Protein AF-A0AAN6JHT2-F1 (afdb_monomer_lite)

Radius of gyration: 36.33 Å; chains: 1; bounding box: 103×77×124 Å

pLDDT: mean 72.56, std 22.91, range [29.17, 98.62]

Secondary structure (DSSP, 8-state):
--------SSSSSHHHHHHHHHHHHHHHHHHHHHHHHHTTTHHHHHHHHHHHHHHHHHHHHHHHHHHHHHHHHHHHHHHHHHHHHHHHHHHHHHHT------------------------------TTTTSS-------THHHHHTT--------EEEEEEEEE-----EEEEEESS--TT-EEES-SS--EEEEEEEEETT--PPPHHHHHHHHHHHHH--SS---TT-S-TTEEEEEEESSS---HHHHHHHHHHHHHHSTTTSSSTTEEEEE---SSEE----S-HHHHGGGTS--HHHHHHHHHHHHHHHHHHHHHHHHHH-

Foldseek 3Di:
DDDDDDDDDDPPPVVVVVVVVVVVVVVVVVVVVVVVVVVVPVPVVVVVVVVVVVVVVVVVVVVVVVVVVVVVVVVVVVVCVVPVVVVVVVVVCVVDPDDDDDDDDDDDDDDDDDDDPDDDDDDPDDPCVVPDPDPDDDDPPVVVVVVPPPPPVQPKFKFKFKFFLAFDQFDWAFFDPLALVHTRDGDDDTKMKIKMKIFGLPQDADDPVVLVVQVVVVVPCPDPCFPLQAADPGMAMAIEIQGQFDAPVLQVLLQVVVCVVGPRHGHNNHYHYTYPRDRGGGDQQHPDPVRQVSRVHHDVRSNCSNNVRNNNRVVNRVVRRVVRSD

InterPro domains:
  IPR006823 Neutral/alkaline nonlysosomal ceramidase [PTHR12670] (143-321)
  IPR031329 Neutral/alkaline non-lysosomal ceramidase, N-terminal [PF04734] (158-201)
  IPR031329 Neutral/alkaline non-lysosomal ceramidase, N-terminal [PF04734] (232-322)

Sequence (326 aa):
MPAHDSHSAAHAHDAQLDLDAGEEERLLQLSAAEKDGAACIDEEDEEDKARSSRLLPRQRQRQRQQWRRLSAALRALLLISLLVPTALFTWLAVQHGCSGSASTSAASTSSLQQHSPYTFSGAVASFWDWFGPNEHGHDATLLAAASTGHSNNQSVVFGLGIGDVTGPITGVGMMGYASLPQVNTGLHLRERSRAYIVGSISSTAPAPEEASALLRQAQDDEGNDIDPVDGDAARWIFVISDICMGDTAIRRAVVDQIRESYPGLYGERNFAFVGTHSHSGVGGYVNALAPSVTIGGIVTQAFDAIVNGTVRAIVNAHNDYEARRT

Organism: NCBI:txid155126

Structure (mmCIF, N/CA/C/O backbone):
data_AF-A0AAN6JHT2-F1
#
_entry.id   AF-A0AAN6JHT2-F1
#
loop_
_atom_site.group_PDB
_atom_site.id
_atom_site.type_symbol
_atom_site.label_atom_id
_atom_site.label_alt_id
_atom_site.label_comp_id
_atom_site.label_asym_id
_atom_site.label_entity_id
_atom_site.label_seq_id
_atom_site.pdbx_PDB_ins_code
_atom_site.Cartn_x
_atom_site.Cartn_y
_atom_site.Cartn_z
_atom_site.occupancy
_atom_site.B_iso_or_equiv
_atom_site.auth_seq_id
_atom_site.auth_comp_id
_atom_s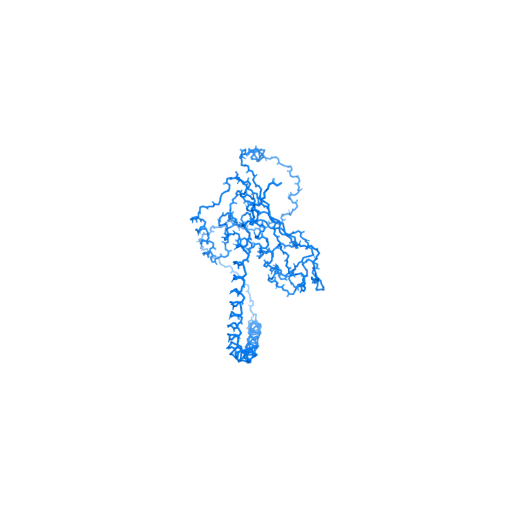ite.auth_asym_id
_atom_site.auth_atom_id
_atom_site.pdbx_PDB_model_num
ATOM 1 N N . MET A 1 1 ? -51.383 -17.173 -64.994 1.00 45.25 1 MET A N 1
ATOM 2 C CA . MET A 1 1 ? -51.206 -18.640 -65.109 1.00 45.25 1 MET A CA 1
ATOM 3 C C . MET A 1 1 ? -49.944 -18.892 -65.914 1.00 45.25 1 MET A C 1
ATOM 5 O O . MET A 1 1 ? -49.799 -18.169 -66.896 1.00 45.25 1 MET A O 1
ATOM 9 N N . PRO A 1 2 ? -49.067 -19.856 -65.567 1.00 53.16 2 PRO A N 1
ATOM 10 C CA . PRO A 1 2 ? -49.086 -20.865 -64.480 1.00 53.16 2 PRO A CA 1
ATOM 11 C C . PRO A 1 2 ? -47.945 -20.590 -63.453 1.00 53.16 2 PRO A C 1
ATOM 13 O O . PRO A 1 2 ? -47.402 -19.493 -63.467 1.00 53.16 2 PRO A O 1
ATOM 16 N N . ALA A 1 3 ? -47.435 -21.528 -62.647 1.00 41.34 3 ALA A N 1
ATOM 17 C CA . ALA A 1 3 ? -47.948 -22.253 -61.472 1.00 41.34 3 ALA A CA 1
ATOM 18 C C . ALA A 1 3 ? -46.748 -23.030 -60.854 1.00 41.34 3 ALA A C 1
ATOM 20 O O . ALA A 1 3 ? -45.994 -23.609 -61.623 1.00 41.34 3 ALA A O 1
ATOM 21 N N . HIS A 1 4 ? -46.630 -23.019 -59.514 1.00 43.06 4 HIS A N 1
ATOM 22 C CA . HIS A 1 4 ? -45.911 -23.929 -58.583 1.00 43.06 4 HIS A CA 1
ATOM 23 C C . HIS A 1 4 ? -44.418 -24.304 -58.762 1.00 43.06 4 HIS A C 1
ATOM 25 O O . HIS A 1 4 ? -44.007 -24.812 -59.793 1.00 43.06 4 HIS A O 1
ATOM 31 N N . ASP A 1 5 ? -43.631 -24.156 -57.680 1.00 36.75 5 ASP A N 1
ATOM 32 C CA . ASP A 1 5 ? -43.243 -25.305 -56.835 1.00 36.75 5 ASP A CA 1
ATOM 33 C C . ASP A 1 5 ? -42.665 -24.865 -55.474 1.00 36.75 5 ASP A C 1
ATOM 35 O O . ASP A 1 5 ? -41.788 -24.008 -55.382 1.00 36.75 5 ASP A O 1
ATOM 39 N N . SER A 1 6 ? -43.189 -25.459 -54.398 1.00 43.78 6 SER A N 1
ATOM 40 C CA . SER A 1 6 ? -42.807 -25.225 -53.001 1.00 43.78 6 SER A CA 1
ATOM 41 C C . SER A 1 6 ? -42.659 -26.567 -52.283 1.00 43.78 6 SER A C 1
ATOM 43 O O . SER A 1 6 ? -43.639 -27.119 -51.790 1.00 43.78 6 SER A O 1
ATOM 45 N N . HIS A 1 7 ? -41.436 -27.091 -52.213 1.00 44.69 7 HIS A N 1
ATOM 46 C CA . HIS A 1 7 ? -41.079 -28.238 -51.374 1.00 44.69 7 HIS A CA 1
ATOM 47 C C . HIS A 1 7 ? -39.603 -28.135 -50.966 1.00 44.69 7 HIS A C 1
ATOM 49 O O . HIS A 1 7 ? -38.742 -28.621 -51.683 1.00 44.69 7 HIS A O 1
ATOM 55 N N . SER A 1 8 ? -39.300 -27.484 -49.833 1.00 46.19 8 SER A N 1
ATOM 56 C CA . SER A 1 8 ? -38.032 -27.674 -49.093 1.00 46.19 8 SER A CA 1
ATOM 57 C C . SER A 1 8 ? -38.042 -26.933 -47.742 1.00 46.19 8 SER A C 1
ATOM 59 O O . SER A 1 8 ? -37.217 -26.054 -47.507 1.00 46.19 8 SER A O 1
ATOM 61 N N . ALA A 1 9 ? -38.995 -27.230 -46.852 1.00 43.91 9 ALA A N 1
ATOM 62 C CA . ALA A 1 9 ? -38.994 -26.642 -45.500 1.00 43.91 9 ALA A CA 1
ATOM 63 C C . ALA A 1 9 ? -39.516 -27.566 -44.382 1.00 43.91 9 ALA A C 1
ATOM 65 O O . ALA A 1 9 ? -39.586 -27.143 -43.235 1.00 43.91 9 ALA A O 1
ATOM 66 N N . ALA A 1 10 ? -39.866 -28.822 -44.679 1.00 45.00 10 ALA A N 1
ATOM 67 C CA . ALA A 1 10 ? -40.494 -29.716 -43.698 1.00 45.00 10 ALA A CA 1
ATOM 68 C C . ALA A 1 10 ? -39.521 -30.670 -42.975 1.00 45.00 10 ALA A C 1
ATOM 70 O O . ALA A 1 10 ? -39.940 -31.354 -42.054 1.00 45.00 10 ALA A O 1
ATOM 71 N N . HIS A 1 11 ? -38.234 -30.718 -43.344 1.00 43.12 11 HIS A N 1
ATOM 72 C CA . HIS A 1 11 ? -37.295 -31.701 -42.775 1.00 43.12 11 HIS A CA 1
ATOM 73 C C . HIS A 1 11 ? -36.392 -31.185 -41.645 1.00 43.12 11 HIS A C 1
ATOM 75 O O . HIS A 1 11 ? -35.673 -31.976 -41.046 1.00 43.12 11 HIS A O 1
ATOM 81 N N . ALA A 1 12 ? -36.427 -29.888 -41.328 1.00 44.59 12 ALA A N 1
ATOM 82 C CA . ALA A 1 12 ? -35.548 -29.299 -40.312 1.00 44.59 12 ALA A CA 1
ATOM 83 C C . ALA A 1 12 ? -36.182 -29.198 -38.912 1.00 44.59 12 ALA A C 1
ATOM 85 O O . ALA A 1 12 ? -35.476 -28.902 -37.957 1.00 44.59 12 ALA A O 1
ATOM 86 N N . HIS A 1 13 ? -37.492 -29.435 -38.775 1.00 44.09 13 HIS A N 1
ATOM 87 C CA . HIS A 1 13 ? -38.200 -29.238 -37.503 1.00 44.09 13 HIS A CA 1
ATOM 88 C C . HIS A 1 13 ? -38.319 -30.507 -36.642 1.00 44.09 13 HIS A C 1
ATOM 90 O O . HIS A 1 13 ? -38.422 -30.385 -35.426 1.00 44.09 13 HIS A O 1
ATOM 96 N N . ASP A 1 14 ? -38.246 -31.700 -37.244 1.00 45.94 14 ASP A N 1
ATOM 97 C CA . ASP A 1 14 ? -38.321 -32.977 -36.509 1.00 45.94 14 ASP A CA 1
ATOM 98 C C . ASP A 1 14 ? -37.000 -33.335 -35.810 1.00 45.94 14 ASP A C 1
ATOM 100 O O . ASP A 1 14 ? -37.006 -33.874 -34.712 1.00 45.94 14 ASP A O 1
ATOM 104 N N . ALA A 1 15 ? -35.851 -32.961 -36.381 1.00 49.00 15 ALA A N 1
ATOM 105 C CA . ALA A 1 15 ? -34.545 -33.288 -35.798 1.00 49.00 15 ALA A CA 1
ATOM 106 C C . ALA A 1 15 ? -34.217 -32.492 -34.517 1.00 49.00 15 ALA A C 1
ATOM 108 O O . ALA A 1 15 ? -33.318 -32.872 -33.771 1.00 49.00 15 ALA A O 1
ATOM 109 N N . GLN A 1 16 ? -34.924 -31.385 -34.265 1.00 48.75 16 GLN A N 1
ATOM 110 C CA . GLN A 1 16 ? -34.706 -30.537 -33.091 1.00 48.75 16 GLN A CA 1
ATOM 111 C C . GLN A 1 16 ? -35.482 -31.043 -31.859 1.00 48.75 16 GLN A C 1
ATOM 113 O O . GLN A 1 16 ? -35.053 -30.804 -30.737 1.00 48.75 16 GLN A O 1
ATOM 118 N N . LEU A 1 17 ? -36.597 -31.759 -32.057 1.00 49.81 17 LEU A N 1
ATOM 119 C CA . LEU A 1 17 ? -37.444 -32.271 -30.969 1.00 49.81 17 LEU A CA 1
ATOM 120 C C . LEU A 1 17 ? -36.879 -33.547 -30.323 1.00 49.81 17 LEU A C 1
ATOM 122 O O . LEU A 1 17 ? -37.067 -33.756 -29.127 1.00 49.81 17 LEU A O 1
ATOM 126 N N . ASP A 1 18 ? -36.131 -34.356 -31.076 1.00 48.00 18 ASP A N 1
ATOM 127 C CA . ASP A 1 18 ? -35.531 -35.597 -30.562 1.00 48.00 18 ASP A CA 1
ATOM 128 C C . ASP A 1 18 ? -34.251 -35.365 -29.734 1.00 48.00 18 ASP A C 1
ATOM 130 O O . ASP A 1 18 ? -33.843 -36.235 -28.963 1.00 48.00 18 ASP A O 1
ATOM 134 N N . LEU A 1 19 ? -33.613 -34.194 -29.860 1.00 54.41 19 LEU A N 1
ATOM 135 C CA . LEU A 1 19 ? -32.416 -33.843 -29.085 1.00 54.41 19 LEU A CA 1
ATOM 136 C C . LEU A 1 19 ? -32.760 -33.340 -27.674 1.00 54.41 19 LEU A C 1
ATOM 138 O O . LEU A 1 19 ? -32.065 -33.705 -26.727 1.00 54.41 19 LEU A O 1
ATOM 142 N N . ASP A 1 20 ? -33.861 -32.598 -27.515 1.00 52.38 20 ASP A N 1
ATOM 143 C CA . ASP A 1 20 ? -34.302 -32.089 -26.206 1.00 52.38 20 ASP A CA 1
ATOM 144 C C . ASP A 1 20 ? -34.850 -33.208 -25.298 1.00 52.38 20 ASP A C 1
ATOM 146 O O . ASP A 1 20 ? -34.636 -33.191 -24.085 1.00 52.38 20 ASP A O 1
ATOM 150 N N . ALA A 1 21 ? -35.484 -34.240 -25.869 1.00 57.22 21 ALA A N 1
ATOM 151 C CA . ALA A 1 21 ? -36.029 -35.362 -25.097 1.00 57.22 21 ALA A CA 1
ATOM 152 C C . ALA A 1 21 ? -34.939 -36.247 -24.454 1.00 57.22 21 ALA A C 1
ATOM 154 O O . ALA A 1 21 ? -35.139 -36.799 -23.371 1.00 57.22 21 ALA A O 1
ATOM 155 N N . GLY A 1 22 ? -33.769 -36.369 -25.093 1.00 56.62 22 GLY A N 1
ATOM 156 C CA . GLY A 1 22 ? -32.649 -37.166 -24.578 1.00 56.62 22 GLY A CA 1
ATOM 157 C C . GLY A 1 22 ? -31.844 -36.480 -23.468 1.00 56.62 22 GLY A C 1
ATOM 158 O O . GLY A 1 22 ? -31.177 -37.155 -22.680 1.00 56.62 22 GLY A O 1
ATOM 159 N N . GLU A 1 23 ? -31.893 -35.150 -23.382 1.00 61.16 23 GLU A N 1
ATOM 160 C CA . GLU A 1 23 ? -31.173 -34.378 -22.362 1.00 61.16 23 GLU A CA 1
ATOM 161 C C . GLU A 1 23 ? -31.952 -34.328 -21.037 1.00 61.16 23 GLU A C 1
ATOM 163 O O . GLU A 1 23 ? -31.360 -34.450 -19.961 1.00 61.16 23 GLU A O 1
ATOM 168 N N . GLU A 1 24 ? -33.286 -34.287 -21.103 1.00 60.16 24 GLU A N 1
ATOM 169 C CA . GLU A 1 24 ? -34.161 -34.289 -19.926 1.00 60.16 24 GLU A CA 1
ATOM 170 C C . GLU A 1 24 ? -34.110 -35.627 -19.160 1.00 60.16 24 GLU A C 1
ATOM 172 O O . GLU A 1 24 ? -34.020 -35.651 -17.928 1.00 60.16 24 GLU A O 1
ATOM 177 N N . GLU A 1 25 ? -34.049 -36.759 -19.872 1.00 63.41 25 GLU A N 1
ATOM 178 C CA . GLU A 1 25 ? -33.925 -38.090 -19.258 1.00 63.41 25 GLU A CA 1
ATOM 179 C C . GLU A 1 25 ? -32.556 -38.283 -18.574 1.00 63.41 25 GLU A C 1
ATOM 181 O O . GLU A 1 25 ? -32.445 -38.928 -17.526 1.00 63.41 25 GLU A O 1
ATOM 186 N N . ARG A 1 26 ? -31.508 -37.641 -19.106 1.00 59.66 26 ARG A N 1
ATOM 187 C CA . ARG A 1 26 ? -30.149 -37.673 -18.545 1.00 59.66 26 ARG A CA 1
ATOM 188 C C . ARG A 1 26 ? -30.023 -36.825 -17.276 1.00 59.66 26 ARG A C 1
ATOM 190 O O . ARG A 1 26 ? -29.322 -37.223 -16.345 1.00 59.66 26 ARG A O 1
ATOM 197 N N . LEU A 1 27 ? -30.733 -35.698 -17.214 1.00 57.28 27 LEU A N 1
ATOM 198 C CA . LEU A 1 27 ? -30.799 -34.836 -16.029 1.00 57.28 27 LEU A CA 1
ATOM 199 C C . LEU A 1 27 ? -31.608 -35.480 -14.893 1.00 57.28 27 LEU A C 1
ATOM 201 O O . LEU A 1 27 ? -31.221 -35.375 -13.727 1.00 57.28 27 LEU A O 1
ATOM 205 N N . LEU A 1 28 ? -32.669 -36.223 -15.220 1.00 62.03 28 LEU A N 1
ATOM 206 C CA . LEU A 1 28 ? -33.439 -36.989 -14.235 1.00 62.03 28 LEU A CA 1
ATOM 207 C C . LEU A 1 28 ? -32.635 -38.162 -13.648 1.00 62.03 28 LEU A C 1
ATOM 209 O O . LEU A 1 28 ? -32.718 -38.417 -12.445 1.00 62.03 28 LEU A O 1
ATOM 213 N N . GLN A 1 29 ? -31.805 -38.833 -14.453 1.00 62.66 29 GLN A N 1
ATOM 214 C CA . GLN A 1 29 ? -30.923 -39.902 -13.968 1.00 62.66 29 GLN A CA 1
ATOM 215 C C . GLN A 1 29 ? -29.767 -39.377 -13.096 1.00 62.66 29 GLN A C 1
ATOM 217 O O . GLN A 1 29 ? -29.433 -40.016 -12.096 1.00 62.66 29 GLN A O 1
ATOM 222 N N . LEU A 1 30 ? -29.196 -38.201 -13.402 1.00 54.47 30 LEU A N 1
ATOM 223 C CA . LEU A 1 30 ? -28.192 -37.561 -12.533 1.00 54.47 30 LEU A CA 1
ATOM 224 C C . LEU A 1 30 ? -28.789 -37.108 -11.192 1.00 54.47 30 LEU A C 1
ATOM 226 O O . LEU A 1 30 ? -28.173 -37.311 -10.148 1.00 54.47 30 LEU A O 1
ATOM 230 N N . SER A 1 31 ? -30.007 -36.559 -11.209 1.00 60.97 31 SER A N 1
ATOM 231 C CA . SER A 1 31 ? -30.718 -36.136 -9.997 1.00 60.97 31 SER A CA 1
ATOM 232 C C . SER A 1 31 ? -31.040 -37.304 -9.056 1.00 60.97 31 SER A C 1
ATOM 234 O O . SER A 1 31 ? -31.012 -37.125 -7.838 1.00 60.97 31 SER A O 1
ATOM 236 N N . ALA A 1 32 ? -31.336 -38.491 -9.595 1.00 57.41 32 ALA A N 1
ATOM 237 C CA . ALA A 1 32 ? -31.578 -39.687 -8.791 1.00 57.41 32 ALA A CA 1
ATOM 238 C C . ALA A 1 32 ? -30.280 -40.232 -8.163 1.00 57.41 32 ALA A C 1
ATOM 240 O O . ALA A 1 32 ? -30.274 -40.576 -6.984 1.00 57.41 32 ALA A O 1
ATOM 241 N N . ALA A 1 33 ? -29.166 -40.224 -8.906 1.00 54.75 33 ALA A N 1
ATOM 242 C CA . ALA A 1 33 ? -27.866 -40.678 -8.406 1.00 5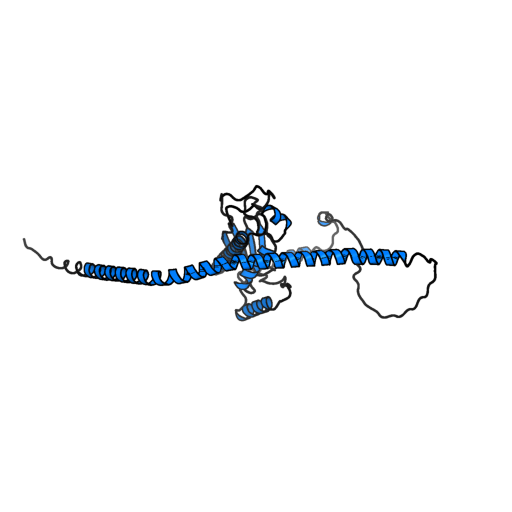4.75 33 ALA A CA 1
ATOM 243 C C . ALA A 1 33 ? -27.268 -39.756 -7.320 1.00 54.75 33 ALA A C 1
ATOM 245 O O . ALA A 1 33 ? -26.606 -40.239 -6.402 1.00 54.75 33 ALA A O 1
ATOM 246 N N . GLU A 1 34 ? -27.529 -38.445 -7.377 1.00 55.31 34 GLU A N 1
ATOM 247 C CA . GLU A 1 34 ? -27.125 -37.491 -6.329 1.00 55.31 34 GLU A CA 1
ATOM 248 C C . GLU A 1 34 ? -27.916 -37.697 -5.024 1.00 55.31 34 GLU A C 1
ATOM 250 O O . GLU A 1 34 ? -27.377 -37.558 -3.925 1.00 55.31 34 GLU A O 1
ATOM 255 N N . LYS A 1 35 ? -29.187 -38.102 -5.136 1.00 48.00 35 LYS A N 1
ATOM 256 C CA . LYS A 1 35 ? -30.076 -38.306 -3.987 1.00 48.00 35 LYS A CA 1
ATOM 257 C C . LYS A 1 35 ? -29.743 -39.564 -3.184 1.00 48.00 35 LYS A C 1
ATOM 259 O O . LYS A 1 35 ? -29.865 -39.543 -1.961 1.00 48.00 35 LYS A O 1
ATOM 264 N N . ASP A 1 36 ? -29.277 -40.614 -3.856 1.00 47.69 36 ASP A N 1
ATOM 265 C CA . ASP A 1 36 ? -28.880 -41.868 -3.207 1.00 47.69 36 ASP A CA 1
ATOM 266 C C . ASP A 1 36 ? -27.462 -41.791 -2.601 1.00 47.69 36 ASP A C 1
ATOM 268 O O . ASP A 1 36 ? -27.177 -42.464 -1.613 1.00 47.69 36 ASP A O 1
ATOM 272 N N . GLY A 1 37 ? -26.586 -40.924 -3.128 1.00 44.31 37 GLY A N 1
ATOM 273 C CA . GLY A 1 37 ? -25.251 -40.669 -2.569 1.00 44.31 37 GLY A CA 1
ATOM 274 C C . GLY A 1 37 ? -25.245 -39.782 -1.316 1.00 44.31 37 GLY A C 1
ATOM 275 O O . GLY A 1 37 ? -24.388 -39.956 -0.452 1.00 44.31 37 GLY A O 1
ATOM 276 N N . ALA A 1 38 ? -26.209 -38.866 -1.181 1.00 44.34 38 ALA A N 1
ATOM 277 C CA . ALA A 1 38 ? -26.311 -37.971 -0.025 1.00 44.34 38 ALA A CA 1
ATOM 278 C C . ALA A 1 38 ? -26.765 -38.695 1.258 1.00 44.34 38 ALA A C 1
ATOM 280 O O . ALA A 1 38 ? -26.278 -38.399 2.345 1.00 44.34 38 ALA A O 1
ATOM 281 N N . ALA A 1 39 ? -27.636 -39.703 1.140 1.00 45.59 39 ALA A N 1
ATOM 282 C CA . ALA A 1 39 ? -28.211 -40.390 2.298 1.00 45.59 39 ALA A CA 1
ATOM 283 C C . ALA A 1 39 ? -27.205 -41.250 3.092 1.00 45.59 39 ALA A C 1
ATOM 285 O O . ALA A 1 39 ? -27.437 -41.519 4.267 1.00 45.59 39 ALA A O 1
ATOM 286 N N . CYS A 1 40 ? -26.089 -41.673 2.485 1.00 41.59 40 CYS A N 1
ATOM 287 C CA . CYS A 1 40 ? -25.073 -42.493 3.159 1.00 41.59 40 CYS A CA 1
ATOM 288 C C . CYS A 1 40 ? -23.930 -41.685 3.799 1.00 41.59 40 CYS A C 1
ATOM 290 O O . CYS A 1 40 ? -23.138 -42.268 4.531 1.00 41.59 40 CYS A O 1
ATOM 292 N N . ILE A 1 41 ? -23.828 -40.376 3.542 1.00 45.50 41 ILE A N 1
ATOM 293 C CA . ILE A 1 41 ? -22.753 -39.521 4.085 1.00 45.50 41 ILE A CA 1
ATOM 294 C C . ILE A 1 41 ? -23.205 -38.818 5.378 1.00 45.50 41 ILE A C 1
ATOM 296 O O . ILE A 1 41 ? -22.394 -38.571 6.267 1.00 45.50 41 ILE A O 1
ATOM 300 N N . ASP A 1 42 ? -24.509 -38.575 5.540 1.00 47.84 42 ASP A N 1
ATOM 301 C CA . ASP A 1 42 ? -25.038 -37.802 6.670 1.00 47.84 42 ASP A CA 1
ATOM 302 C C . ASP A 1 42 ? -25.051 -38.559 8.019 1.00 47.84 42 ASP A C 1
ATOM 304 O O . ASP A 1 42 ? -25.020 -37.925 9.076 1.00 47.84 42 ASP A O 1
ATOM 308 N N . GLU A 1 43 ? -25.073 -39.900 8.031 1.00 54.91 43 GLU A N 1
ATOM 309 C CA . GLU A 1 43 ? -25.145 -40.670 9.289 1.00 54.91 43 GLU A CA 1
ATOM 310 C C . GLU A 1 43 ? -23.784 -40.834 9.995 1.00 54.91 43 GLU A C 1
ATOM 312 O O . GLU A 1 43 ? -23.736 -40.792 11.228 1.00 54.91 43 GLU A O 1
ATOM 317 N N . GLU A 1 44 ? -22.670 -40.953 9.260 1.00 51.00 44 GLU A N 1
ATOM 318 C CA . GLU A 1 44 ? -21.326 -41.037 9.866 1.00 51.00 44 GLU A CA 1
ATOM 319 C C . GLU A 1 44 ? -20.831 -39.660 10.362 1.00 51.00 44 GLU A C 1
ATOM 321 O O . GLU A 1 44 ? -20.200 -39.560 11.420 1.00 51.00 44 GLU A O 1
ATOM 326 N N . ASP A 1 45 ? -21.206 -38.573 9.675 1.00 53.16 45 ASP A N 1
ATOM 327 C CA . ASP A 1 45 ? -20.812 -37.202 10.029 1.00 53.16 45 ASP A CA 1
ATOM 328 C C . ASP A 1 45 ? -21.494 -36.673 11.308 1.00 53.16 45 ASP A C 1
ATOM 330 O O . ASP A 1 45 ? -20.912 -35.853 12.034 1.00 53.16 45 ASP A O 1
ATOM 334 N N . GLU A 1 46 ? -22.705 -37.136 11.637 1.00 57.50 46 GLU A N 1
ATOM 335 C CA . GLU A 1 46 ? -23.411 -36.734 12.863 1.00 57.50 46 GLU A CA 1
ATOM 336 C C . GLU A 1 46 ? -22.854 -37.423 14.121 1.00 57.50 46 GLU A C 1
ATOM 338 O O . GLU A 1 46 ? -22.730 -36.777 15.170 1.00 57.50 46 GLU A O 1
ATOM 343 N N . GLU A 1 47 ? -22.413 -38.687 14.048 1.00 57.16 47 GLU A N 1
ATOM 344 C CA . GLU A 1 47 ? -21.734 -39.334 15.183 1.00 57.16 47 GLU A CA 1
ATOM 345 C C . GLU A 1 47 ? -20.354 -38.719 15.459 1.00 57.16 47 GLU A C 1
ATOM 347 O O . GLU A 1 47 ? -20.012 -38.474 16.628 1.00 57.16 47 GLU A O 1
ATOM 352 N N . ASP A 1 48 ? -19.588 -38.377 14.419 1.00 55.38 48 ASP A N 1
ATOM 353 C CA . ASP A 1 48 ? -18.281 -37.733 14.569 1.00 55.38 48 ASP A CA 1
ATOM 354 C C . ASP A 1 48 ? -18.386 -36.253 14.975 1.00 55.38 48 ASP A C 1
ATOM 356 O O . ASP A 1 48 ? -17.612 -35.797 15.832 1.00 55.38 48 ASP A O 1
ATOM 360 N N . LYS A 1 49 ? -19.411 -35.510 14.526 1.00 55.16 49 LYS A N 1
ATOM 361 C CA . LYS A 1 49 ? -19.759 -34.193 15.104 1.00 55.16 49 LYS A CA 1
ATOM 362 C C . LYS A 1 49 ? -20.204 -34.305 16.558 1.00 55.16 49 LYS A C 1
ATOM 364 O O . LYS A 1 49 ? -19.782 -33.492 17.392 1.00 55.16 49 LYS A O 1
ATOM 369 N N . ALA A 1 50 ? -21.008 -35.306 16.917 1.00 57.88 50 ALA A N 1
ATOM 370 C CA . ALA A 1 50 ? -21.462 -35.524 18.292 1.00 57.88 50 ALA A CA 1
ATOM 371 C C . ALA A 1 50 ? -20.329 -35.997 19.227 1.00 57.88 50 ALA A C 1
ATOM 373 O O . ALA A 1 50 ? -20.374 -35.747 20.440 1.00 57.88 50 ALA A O 1
ATOM 374 N N . ARG A 1 51 ? -19.294 -36.654 18.690 1.00 54.91 51 ARG A N 1
ATOM 375 C CA . ARG A 1 51 ? -18.074 -37.058 19.409 1.00 54.91 51 ARG A CA 1
ATOM 376 C C . ARG A 1 51 ? -17.077 -35.897 19.526 1.00 54.91 51 ARG A C 1
ATOM 378 O O . ARG A 1 51 ? -16.572 -35.641 20.624 1.00 54.91 51 ARG A O 1
ATOM 385 N N . SER A 1 52 ? -16.865 -35.133 18.455 1.00 52.62 52 SER A N 1
ATOM 386 C CA . SER A 1 52 ? -16.021 -33.927 18.413 1.00 52.62 52 SER A CA 1
ATOM 387 C C . SER A 1 52 ? -16.554 -32.814 19.328 1.00 52.62 52 SER A C 1
ATOM 389 O O . SER A 1 52 ? -15.820 -32.283 20.172 1.00 52.62 52 SER A O 1
ATOM 391 N N . SER A 1 53 ? -17.864 -32.545 19.290 1.00 57.72 53 SER A N 1
ATOM 392 C CA . SER A 1 53 ? -18.531 -31.551 20.150 1.00 57.72 53 SER A CA 1
ATOM 393 C C . SER A 1 53 ? -18.476 -31.892 21.646 1.00 57.72 53 SER A C 1
ATOM 395 O O . SER A 1 53 ? -18.490 -30.986 22.480 1.00 57.72 53 SER A O 1
ATOM 397 N N . ARG A 1 54 ? -18.329 -33.176 22.012 1.00 57.44 54 ARG A N 1
ATOM 398 C CA . ARG A 1 54 ? -18.128 -33.629 23.404 1.00 57.44 54 ARG A CA 1
ATOM 399 C C . ARG A 1 54 ? -16.663 -33.615 23.857 1.00 57.44 54 ARG A C 1
ATOM 401 O O . ARG A 1 54 ? -16.398 -33.482 25.057 1.00 57.44 54 ARG A O 1
ATOM 408 N N . LEU A 1 55 ? -15.703 -33.715 22.936 1.00 52.25 55 LEU A N 1
ATOM 409 C CA . LEU A 1 55 ? -14.263 -33.693 23.234 1.00 52.25 55 LEU A CA 1
ATOM 410 C C . LEU A 1 55 ? -13.700 -32.265 23.350 1.00 52.25 55 LEU A C 1
ATOM 412 O O . LEU A 1 55 ? -12.870 -32.002 24.229 1.00 52.25 55 LEU A O 1
ATOM 416 N N . LEU A 1 56 ? -14.206 -31.323 22.548 1.00 56.50 56 LEU A N 1
ATOM 417 C CA . LEU A 1 56 ? -13.773 -29.918 22.531 1.00 56.50 56 LEU A CA 1
ATOM 418 C C . LEU A 1 56 ? -13.921 -29.187 23.892 1.00 56.50 56 LEU A C 1
ATOM 420 O O . LEU A 1 56 ? -12.979 -28.492 24.293 1.00 56.50 56 LEU A O 1
ATOM 424 N N . PRO A 1 57 ? -15.009 -29.357 24.677 1.00 57.84 57 PRO A N 1
ATOM 425 C CA . PRO A 1 57 ? -15.137 -28.741 26.001 1.00 57.84 57 PRO A CA 1
ATOM 426 C C . PRO A 1 57 ? -14.144 -29.315 27.020 1.00 57.84 57 PRO A C 1
ATOM 428 O O . PRO A 1 57 ? -13.594 -28.576 27.840 1.00 57.84 57 PRO A O 1
ATOM 431 N N . ARG A 1 58 ? -13.863 -30.626 26.944 1.00 56.94 58 ARG A N 1
ATOM 432 C CA . ARG A 1 58 ? -12.922 -31.319 27.842 1.00 56.94 58 ARG A CA 1
ATOM 433 C C . ARG A 1 58 ? -11.469 -30.936 27.555 1.00 56.94 58 ARG A C 1
ATOM 435 O O . ARG A 1 58 ? -10.700 -30.744 28.498 1.00 56.94 58 ARG A O 1
ATOM 442 N N . GLN A 1 59 ? -11.098 -30.752 26.286 1.00 57.56 59 GLN A N 1
ATOM 443 C CA . GLN A 1 59 ? -9.772 -30.247 25.917 1.00 57.56 59 GLN A CA 1
ATOM 444 C C . GLN A 1 59 ? -9.589 -28.768 26.291 1.00 57.56 59 GLN A C 1
ATOM 446 O O . GLN A 1 59 ? -8.571 -28.422 26.896 1.00 57.56 59 GLN A O 1
ATOM 451 N N . ARG A 1 60 ? -10.599 -27.912 26.062 1.00 58.19 60 ARG A N 1
ATOM 452 C CA . ARG A 1 60 ? -10.567 -26.501 26.503 1.00 58.19 60 ARG A CA 1
ATOM 453 C C . ARG A 1 60 ? -10.492 -26.365 28.026 1.00 58.19 60 ARG A C 1
ATOM 455 O O . ARG A 1 60 ? -9.805 -25.473 28.519 1.00 58.19 60 ARG A O 1
ATOM 462 N N . GLN A 1 61 ? -11.142 -27.246 28.792 1.00 64.94 61 GLN A N 1
ATOM 463 C CA . GLN A 1 61 ? -11.014 -27.265 30.255 1.00 64.94 61 GLN A CA 1
ATOM 464 C C . GLN A 1 61 ? -9.616 -27.691 30.723 1.00 64.94 61 GLN A C 1
ATOM 466 O O . GLN A 1 61 ? -9.072 -27.053 31.628 1.00 64.94 61 GLN A O 1
ATOM 471 N N . ARG A 1 62 ? -9.006 -28.709 30.099 1.00 65.44 62 ARG A N 1
ATOM 472 C CA . ARG A 1 62 ? -7.628 -29.130 30.414 1.00 65.44 62 ARG A CA 1
ATOM 473 C C . ARG A 1 62 ? -6.613 -28.037 30.087 1.00 65.44 62 ARG A C 1
ATOM 475 O O . ARG A 1 62 ? -5.784 -27.728 30.941 1.00 65.44 62 ARG A O 1
ATOM 482 N N . GLN A 1 63 ? -6.746 -27.377 28.935 1.00 60.59 63 GLN A N 1
ATOM 483 C CA . GLN A 1 63 ? -5.924 -26.212 28.602 1.00 60.59 63 GLN A CA 1
ATOM 484 C C . GLN A 1 63 ? -6.127 -25.077 29.610 1.00 60.59 63 GLN A C 1
ATOM 486 O O . GLN A 1 63 ? -5.150 -24.572 30.150 1.00 60.59 63 GLN A O 1
ATOM 491 N N . ARG A 1 64 ? -7.367 -24.704 29.959 1.00 61.12 64 ARG A N 1
ATOM 492 C CA . ARG A 1 64 ? -7.621 -23.644 30.957 1.00 61.12 64 ARG A CA 1
ATOM 493 C C . ARG A 1 64 ? -7.026 -23.962 32.333 1.00 61.12 64 ARG A C 1
ATOM 495 O O . ARG A 1 64 ? -6.551 -23.052 33.010 1.00 61.12 64 ARG A O 1
ATOM 502 N N . GLN A 1 65 ? -7.022 -25.228 32.755 1.00 65.00 65 GLN A N 1
ATOM 503 C CA . GLN A 1 65 ? -6.377 -25.645 34.005 1.00 65.00 65 GLN A CA 1
ATOM 504 C C . GLN A 1 65 ? -4.843 -25.614 33.913 1.00 65.00 65 GLN A C 1
ATOM 506 O O . GLN A 1 65 ? -4.199 -25.163 34.860 1.00 65.00 65 GLN A O 1
ATOM 511 N N . GLN A 1 66 ? -4.257 -26.024 32.783 1.00 62.03 66 GLN A N 1
ATOM 512 C CA . GLN A 1 66 ? -2.815 -25.910 32.531 1.00 62.03 66 GLN A CA 1
ATOM 513 C C . GLN A 1 66 ? -2.363 -24.443 32.495 1.00 62.03 66 GLN A C 1
ATOM 515 O O . GLN A 1 66 ? -1.420 -24.087 33.195 1.00 62.03 66 GLN A O 1
ATOM 520 N N . TRP A 1 67 ? -3.096 -23.569 31.801 1.00 54.38 67 TRP A N 1
ATOM 521 C CA . TRP A 1 67 ? -2.838 -22.125 31.755 1.00 54.38 67 TRP A CA 1
ATOM 522 C C . TRP A 1 67 ? -2.962 -21.458 33.128 1.00 54.38 67 TRP A C 1
ATOM 524 O O . TRP A 1 67 ? -2.141 -20.614 33.479 1.00 54.38 67 TRP A O 1
ATOM 534 N N . ARG A 1 68 ? -3.926 -21.876 33.961 1.00 67.75 68 ARG A N 1
ATOM 535 C CA . ARG A 1 68 ? -4.029 -21.402 35.352 1.00 67.75 68 ARG A CA 1
ATOM 536 C C . ARG A 1 68 ? -2.835 -21.835 36.204 1.00 67.75 68 ARG A C 1
ATOM 538 O O . ARG A 1 68 ? -2.299 -21.005 36.935 1.00 67.75 68 ARG A O 1
ATOM 545 N N . ARG A 1 69 ? -2.378 -23.086 36.080 1.00 65.19 69 ARG A N 1
ATOM 546 C CA . ARG A 1 69 ? -1.183 -23.586 36.789 1.00 65.19 69 ARG A CA 1
ATOM 547 C C . ARG A 1 69 ? 0.095 -22.878 36.332 1.00 65.19 69 ARG A C 1
ATOM 549 O O . ARG A 1 69 ? 0.874 -22.458 37.180 1.00 65.19 69 ARG A O 1
ATOM 556 N N . LEU A 1 70 ? 0.258 -22.665 35.026 1.00 64.94 70 LEU A N 1
ATOM 557 C CA . LEU A 1 70 ? 1.377 -21.907 34.458 1.00 64.94 70 LEU A CA 1
ATOM 558 C C . LEU A 1 70 ? 1.359 -20.445 34.921 1.00 64.94 70 LEU A C 1
ATOM 560 O O . LEU A 1 70 ? 2.387 -19.930 35.343 1.00 64.94 70 LEU A O 1
ATOM 564 N N . SER A 1 71 ? 0.187 -19.800 34.954 1.00 72.94 71 SER A N 1
ATOM 565 C CA . SER A 1 71 ? 0.062 -18.418 35.437 1.00 72.94 71 SER A CA 1
ATOM 566 C C . SER A 1 71 ? 0.384 -18.268 36.929 1.00 72.94 71 SER A C 1
ATOM 568 O O . SER A 1 71 ? 0.956 -17.259 37.332 1.00 72.94 71 SER A O 1
ATOM 570 N N . ALA A 1 72 ? 0.067 -19.273 37.754 1.00 72.88 72 ALA A N 1
ATOM 571 C CA . ALA A 1 72 ? 0.402 -19.273 39.176 1.00 72.88 72 ALA A CA 1
ATOM 572 C C . ALA A 1 72 ? 1.901 -19.521 39.408 1.00 72.88 72 ALA A C 1
ATOM 574 O O . ALA A 1 72 ? 2.505 -18.832 40.226 1.00 72.88 72 ALA A O 1
ATOM 575 N N . ALA A 1 73 ? 2.510 -20.443 38.653 1.00 75.50 73 ALA A N 1
ATOM 576 C CA . ALA A 1 73 ? 3.945 -20.714 38.717 1.00 75.50 73 ALA A CA 1
ATOM 577 C C . ALA A 1 73 ? 4.778 -19.510 38.248 1.00 75.50 73 ALA A C 1
ATOM 579 O O . ALA A 1 73 ? 5.740 -19.135 38.912 1.00 75.50 73 ALA A O 1
ATOM 580 N N . LEU A 1 74 ? 4.365 -18.845 37.163 1.00 81.94 74 LEU A N 1
ATOM 581 C CA . LEU A 1 74 ? 5.032 -17.643 36.656 1.00 81.94 74 LEU A CA 1
ATOM 582 C C . LEU A 1 74 ? 4.931 -16.472 37.650 1.00 81.94 74 LEU A C 1
ATOM 584 O O . LEU A 1 74 ? 5.909 -15.771 37.891 1.00 81.94 74 LEU A O 1
ATOM 588 N N . ARG A 1 75 ? 3.761 -16.293 38.283 1.00 75.44 75 ARG A N 1
ATOM 589 C CA . ARG A 1 75 ? 3.565 -15.294 39.348 1.00 75.44 75 ARG A CA 1
ATOM 590 C C . ARG A 1 75 ? 4.392 -15.611 40.594 1.00 75.44 75 ARG A C 1
ATOM 592 O O . ARG A 1 75 ? 4.944 -14.693 41.187 1.00 75.44 75 ARG A O 1
ATOM 599 N N . ALA A 1 76 ? 4.514 -16.883 40.972 1.00 79.81 76 ALA A N 1
ATOM 600 C CA . ALA A 1 76 ? 5.363 -17.297 42.085 1.00 79.81 76 ALA A CA 1
ATOM 601 C C . ALA A 1 76 ? 6.850 -17.046 41.787 1.00 79.81 76 ALA A C 1
ATOM 603 O O . ALA A 1 76 ? 7.549 -16.513 42.642 1.00 79.81 76 ALA A O 1
ATOM 604 N N . LEU A 1 77 ? 7.318 -17.341 40.569 1.00 85.31 77 LEU A N 1
ATOM 605 C CA . LEU A 1 77 ? 8.696 -17.067 40.149 1.00 85.31 77 LEU A CA 1
ATOM 606 C C . LEU A 1 77 ? 9.017 -15.567 40.156 1.00 85.31 77 LEU A C 1
ATOM 608 O O . LEU A 1 77 ? 10.063 -15.187 40.674 1.00 85.31 77 LEU A O 1
ATOM 612 N N . LEU A 1 78 ? 8.103 -14.718 39.673 1.00 81.62 78 LEU A N 1
ATOM 613 C CA . LEU A 1 78 ? 8.259 -13.257 39.723 1.00 81.62 78 LEU A CA 1
ATOM 614 C C . LEU A 1 78 ? 8.265 -12.701 41.157 1.00 81.62 78 LEU A C 1
ATOM 616 O O . LEU A 1 78 ? 9.008 -11.771 41.462 1.00 81.62 78 LEU A O 1
ATOM 620 N N . LEU A 1 79 ? 7.460 -13.271 42.059 1.00 79.00 79 LEU A N 1
ATOM 621 C CA . LEU A 1 79 ? 7.468 -12.878 43.472 1.00 79.00 79 LEU A CA 1
ATOM 622 C C . LEU A 1 79 ? 8.752 -13.331 44.180 1.00 79.00 79 LEU A C 1
ATOM 624 O O . LEU A 1 79 ? 9.315 -12.568 44.962 1.00 79.00 79 LEU A O 1
ATOM 628 N N . ILE A 1 80 ? 9.255 -14.530 43.874 1.00 84.25 80 ILE A N 1
ATOM 629 C CA . ILE A 1 80 ? 10.526 -15.039 44.409 1.00 84.25 80 ILE A CA 1
ATOM 630 C C . ILE A 1 80 ? 11.699 -14.196 43.887 1.00 84.25 80 ILE A C 1
ATOM 632 O O . ILE A 1 80 ? 12.566 -13.820 44.676 1.00 84.25 80 ILE A O 1
ATOM 636 N N . SER A 1 81 ? 11.703 -13.820 42.602 1.00 81.31 81 SER A N 1
ATOM 637 C CA . SER A 1 81 ? 12.761 -12.980 42.026 1.00 81.31 81 SER A CA 1
ATOM 638 C C . SER A 1 81 ? 12.780 -11.557 42.584 1.00 81.31 81 SER A C 1
ATOM 640 O O . SER A 1 81 ? 13.805 -10.896 42.484 1.00 81.31 81 SER A O 1
ATOM 642 N N . LEU A 1 82 ? 11.679 -11.072 43.166 1.00 80.69 82 LEU A N 1
ATOM 643 C CA . LEU A 1 82 ? 11.618 -9.749 43.794 1.00 80.69 82 LEU A CA 1
ATOM 644 C C . LEU A 1 82 ? 11.916 -9.798 45.304 1.00 80.69 82 LEU A C 1
ATOM 646 O O . LEU A 1 82 ? 12.584 -8.911 45.836 1.00 80.69 82 LEU A O 1
ATOM 650 N N . LEU A 1 83 ? 11.447 -10.835 46.006 1.00 79.69 83 LEU A N 1
ATOM 651 C CA . LEU A 1 83 ? 11.582 -10.955 47.463 1.00 79.69 83 LEU A CA 1
ATOM 652 C C . LEU A 1 83 ? 12.950 -11.490 47.908 1.00 79.69 83 LEU A C 1
ATOM 654 O O . LEU A 1 83 ? 13.469 -11.057 48.934 1.00 79.69 83 LEU A O 1
ATOM 658 N N . VAL A 1 84 ? 13.561 -12.405 47.151 1.00 82.94 84 VAL A N 1
ATOM 659 C CA . VAL A 1 84 ? 14.850 -13.001 47.542 1.00 82.94 84 VAL A CA 1
ATOM 660 C C . VAL A 1 84 ? 16.012 -11.998 47.452 1.00 82.94 84 VAL A C 1
ATOM 662 O O . VAL A 1 84 ? 16.778 -11.921 48.413 1.00 82.94 84 VAL A O 1
ATOM 665 N N . PRO A 1 85 ? 16.152 -11.170 46.395 1.00 78.38 85 PRO A N 1
ATOM 666 C CA . PRO A 1 85 ? 17.246 -10.199 46.327 1.00 78.38 85 PRO A CA 1
ATOM 667 C C . PRO A 1 85 ? 17.108 -9.076 47.355 1.00 78.38 85 PRO A C 1
ATOM 669 O O . PRO A 1 85 ? 18.104 -8.642 47.922 1.00 78.38 85 PRO A O 1
ATOM 672 N N . THR A 1 86 ? 15.881 -8.625 47.636 1.00 74.31 86 THR A N 1
ATOM 673 C CA . THR A 1 86 ? 15.621 -7.560 48.619 1.00 74.31 86 THR A CA 1
ATOM 674 C C . THR A 1 86 ? 15.894 -8.035 50.049 1.00 74.31 86 THR A C 1
ATOM 676 O O . THR A 1 86 ? 16.494 -7.298 50.836 1.00 74.31 86 THR A O 1
ATOM 679 N N . ALA A 1 87 ? 15.555 -9.288 50.369 1.00 77.44 87 ALA A N 1
ATOM 680 C CA . ALA A 1 87 ? 15.895 -9.917 51.646 1.00 77.44 87 ALA A CA 1
ATOM 681 C C . ALA A 1 87 ? 17.405 -10.197 51.784 1.00 77.44 87 ALA A C 1
ATOM 683 O O . ALA A 1 87 ? 17.982 -9.981 52.848 1.00 77.44 87 ALA A O 1
ATOM 684 N N . LEU A 1 88 ? 18.071 -10.623 50.706 1.00 79.75 88 LEU A N 1
ATOM 685 C CA . LEU A 1 88 ? 19.517 -10.865 50.711 1.00 79.75 88 LEU A CA 1
ATOM 686 C C . LEU A 1 88 ? 20.315 -9.558 50.848 1.00 79.75 88 LEU A C 1
ATOM 688 O O . LEU A 1 88 ? 21.292 -9.510 51.591 1.00 79.75 88 LEU A O 1
ATOM 692 N N . PHE A 1 89 ? 19.879 -8.486 50.181 1.00 75.31 89 PHE A N 1
ATOM 693 C CA . PHE A 1 89 ? 20.530 -7.177 50.245 1.00 75.31 89 PHE A CA 1
ATOM 694 C C . PHE A 1 89 ? 20.376 -6.526 51.625 1.00 75.31 89 PHE A C 1
ATOM 696 O O . PHE A 1 89 ? 21.335 -5.971 52.157 1.00 75.31 89 PHE A O 1
ATOM 703 N N . THR A 1 90 ? 19.199 -6.647 52.250 1.00 71.62 90 THR A N 1
ATOM 704 C CA . THR A 1 90 ? 18.983 -6.173 53.627 1.00 71.62 90 THR A CA 1
ATOM 705 C C . THR A 1 90 ? 19.777 -6.989 54.648 1.00 71.62 90 THR A C 1
ATOM 707 O O . THR A 1 90 ? 20.346 -6.407 55.567 1.00 71.62 90 THR A O 1
ATOM 710 N N . TRP A 1 91 ? 19.915 -8.306 54.465 1.00 74.19 91 TRP A N 1
ATOM 711 C CA . TRP A 1 91 ? 20.762 -9.140 55.324 1.00 74.19 91 TRP A CA 1
ATOM 712 C C . TRP A 1 91 ? 22.259 -8.807 55.189 1.00 74.19 91 TRP A C 1
ATOM 714 O O . TRP A 1 91 ? 22.942 -8.646 56.202 1.00 74.19 91 TRP A O 1
ATOM 724 N N . LEU A 1 92 ? 22.765 -8.623 53.963 1.00 72.81 92 LEU A N 1
ATOM 725 C CA . LEU A 1 92 ? 24.163 -8.239 53.710 1.00 72.81 92 LEU A CA 1
ATOM 726 C C . LEU A 1 92 ? 24.492 -6.837 54.245 1.00 72.81 92 LEU A C 1
ATOM 728 O O . LEU A 1 92 ? 25.557 -6.641 54.830 1.00 72.81 92 LEU A O 1
ATOM 732 N N . ALA A 1 93 ? 23.573 -5.879 54.105 1.00 65.56 93 ALA A N 1
ATOM 733 C CA . ALA A 1 93 ? 23.743 -4.528 54.641 1.00 65.56 93 ALA A CA 1
ATOM 734 C C . ALA A 1 93 ? 23.784 -4.499 56.182 1.00 65.56 93 ALA A C 1
ATOM 736 O O . ALA A 1 93 ? 24.460 -3.651 56.759 1.00 65.56 93 ALA A O 1
ATOM 737 N N . VAL A 1 94 ? 23.104 -5.439 56.851 1.00 68.88 94 VAL A N 1
ATOM 738 C CA . VAL A 1 94 ? 23.113 -5.570 58.320 1.00 68.88 94 VAL A CA 1
ATOM 739 C C . VAL A 1 94 ? 24.348 -6.329 58.826 1.00 68.88 94 VAL A C 1
ATOM 741 O O . VAL A 1 94 ? 24.864 -5.996 59.890 1.00 68.88 94 VAL A O 1
ATOM 744 N N . GLN A 1 95 ? 24.866 -7.304 58.072 1.00 62.09 95 GLN A N 1
ATOM 745 C CA . GLN A 1 95 ? 26.069 -8.072 58.442 1.00 62.09 95 GLN A CA 1
ATOM 746 C C . GLN A 1 95 ? 27.378 -7.285 58.234 1.00 62.09 95 GLN A C 1
ATOM 748 O O . GLN A 1 95 ? 28.357 -7.539 58.933 1.00 62.09 95 GLN A O 1
ATOM 753 N N . HIS A 1 96 ? 27.406 -6.313 57.313 1.00 57.06 96 HIS A N 1
ATOM 754 C CA . HIS A 1 96 ? 28.616 -5.547 56.970 1.00 57.06 96 HIS A CA 1
ATOM 755 C C . HIS A 1 96 ? 28.556 -4.060 57.344 1.00 57.06 96 HIS A C 1
ATOM 757 O O . HIS A 1 96 ? 29.196 -3.216 56.716 1.00 57.06 96 HIS A O 1
ATOM 763 N N . GLY A 1 97 ? 27.833 -3.736 58.417 1.00 41.81 97 GLY A N 1
ATOM 764 C CA . GLY A 1 97 ? 27.876 -2.414 59.031 1.00 41.81 97 GLY A CA 1
ATOM 765 C C . GLY A 1 97 ? 29.287 -2.024 59.493 1.00 41.81 97 GLY A C 1
ATOM 766 O O . GLY A 1 97 ? 29.768 -2.499 60.514 1.00 41.81 97 GLY A O 1
ATOM 767 N N . CYS A 1 98 ? 29.878 -1.086 58.750 1.00 44.44 98 CYS A N 1
ATOM 768 C CA . CYS A 1 98 ? 30.875 -0.093 59.157 1.00 44.44 98 CYS A CA 1
ATOM 769 C C . CYS A 1 98 ? 32.265 -0.580 59.612 1.00 44.44 98 CYS A C 1
ATOM 771 O O . CYS A 1 98 ? 32.498 -0.936 60.763 1.00 44.44 98 CYS A O 1
ATOM 773 N N . SER A 1 99 ? 33.262 -0.362 58.753 1.00 37.50 99 SER A N 1
ATOM 774 C CA . SER A 1 99 ? 34.597 0.079 59.179 1.00 37.50 99 SER A CA 1
ATOM 775 C C . SER A 1 99 ? 35.155 1.023 58.119 1.00 37.50 99 SER A C 1
ATOM 777 O O . SER A 1 99 ? 35.398 0.628 56.983 1.00 37.50 99 SER A O 1
ATOM 779 N N . GLY A 1 100 ? 35.271 2.302 58.476 1.00 39.31 100 GLY A N 1
ATOM 780 C CA . GLY A 1 100 ? 35.904 3.308 57.634 1.00 39.31 100 GLY A CA 1
ATOM 781 C C . GLY A 1 100 ? 37.426 3.242 57.713 1.00 39.31 100 GLY A C 1
ATOM 782 O O . GLY A 1 100 ? 37.972 2.699 58.671 1.00 39.31 100 GLY A O 1
ATOM 783 N N . SER A 1 101 ? 38.095 3.837 56.723 1.00 37.47 101 SER A N 1
ATOM 784 C CA . SER A 1 101 ? 39.258 4.739 56.844 1.00 37.47 101 SER A CA 1
ATOM 785 C C . SER A 1 101 ? 40.010 4.834 55.515 1.00 37.47 101 SER A C 1
ATOM 787 O O . SER A 1 101 ? 39.937 3.960 54.660 1.00 37.47 101 SER A O 1
ATOM 789 N N . ALA A 1 102 ? 40.684 5.963 55.348 1.00 34.56 102 ALA A N 1
ATOM 790 C CA . ALA A 1 102 ? 41.167 6.548 54.111 1.00 34.56 102 ALA A CA 1
ATOM 791 C C . ALA A 1 102 ? 42.487 5.981 53.535 1.00 34.56 102 ALA A C 1
ATOM 793 O O . ALA A 1 102 ? 43.328 5.456 54.256 1.00 34.56 102 ALA A O 1
ATOM 794 N N . SER A 1 103 ? 42.710 6.346 52.262 1.00 35.47 103 SER A N 1
ATOM 795 C CA . SER A 1 103 ? 43.970 6.827 51.650 1.00 35.47 103 SER A CA 1
ATOM 796 C C . SER A 1 103 ? 44.971 5.866 50.971 1.00 35.47 103 SER A C 1
ATOM 798 O O . SER A 1 103 ? 45.229 4.752 51.404 1.00 35.47 103 SER A O 1
ATOM 800 N N . THR A 1 104 ? 45.606 6.448 49.937 1.00 30.61 104 THR A N 1
ATOM 801 C CA . THR A 1 104 ? 46.903 6.156 49.277 1.00 30.61 104 THR A CA 1
ATOM 802 C C . THR A 1 104 ? 47.003 5.123 48.134 1.00 30.61 104 THR A C 1
ATOM 804 O O . THR A 1 104 ? 47.122 3.923 48.326 1.00 30.61 104 THR A O 1
ATOM 807 N N . SER A 1 105 ? 47.016 5.676 46.912 1.00 35.56 105 SER A N 1
ATOM 808 C CA . SER A 1 105 ? 47.989 5.496 45.811 1.00 35.56 105 SER A CA 1
ATOM 809 C C . SER A 1 105 ? 48.925 4.274 45.776 1.00 35.56 105 SER A C 1
ATOM 811 O O . SER A 1 105 ? 49.817 4.159 46.611 1.00 35.56 105 SER A O 1
ATOM 813 N N . ALA A 1 106 ? 48.903 3.554 44.649 1.00 29.83 106 ALA A N 1
ATOM 814 C CA . ALA A 1 106 ? 50.112 3.104 43.951 1.00 29.83 106 ALA A CA 1
ATOM 815 C C . ALA A 1 106 ? 49.811 2.886 42.459 1.00 29.83 106 ALA A C 1
ATOM 817 O O . ALA A 1 106 ? 48.889 2.163 42.089 1.00 29.83 106 ALA A O 1
ATOM 818 N N . ALA A 1 107 ? 50.596 3.545 41.611 1.00 31.23 107 ALA A N 1
ATOM 819 C CA . ALA A 1 107 ? 50.629 3.329 40.176 1.00 31.23 107 ALA A CA 1
ATOM 820 C C . ALA A 1 107 ? 51.313 1.994 39.852 1.00 31.23 107 ALA A C 1
ATOM 822 O O . ALA A 1 107 ? 52.290 1.614 40.496 1.00 31.23 107 ALA A O 1
ATOM 823 N N . SER A 1 108 ? 50.853 1.317 38.803 1.00 32.00 108 SER A N 1
ATOM 824 C CA . SER A 1 108 ? 51.663 0.366 38.039 1.00 32.00 108 SER A CA 1
ATOM 825 C C . SER A 1 108 ? 51.180 0.366 36.595 1.00 32.00 108 SER A C 1
ATOM 827 O O . SER A 1 108 ? 50.125 -0.156 36.248 1.00 32.00 108 SER A O 1
ATOM 829 N N . THR A 1 109 ? 51.974 1.035 35.774 1.00 30.09 109 THR A N 1
ATOM 830 C CA . THR A 1 109 ? 51.979 1.029 34.316 1.00 30.09 109 THR A CA 1
ATOM 831 C C . THR A 1 109 ? 52.156 -0.380 33.757 1.00 30.09 109 THR A C 1
ATOM 833 O O . THR A 1 109 ? 53.131 -1.052 34.084 1.00 30.09 109 THR A O 1
ATOM 836 N N . SER A 1 110 ? 51.301 -0.775 32.818 1.00 33.00 110 SER A N 1
ATOM 837 C CA . SER A 1 110 ? 51.733 -1.565 31.662 1.00 33.00 110 SER A CA 1
ATOM 838 C C . SER A 1 110 ? 50.878 -1.205 30.447 1.00 33.00 110 SER A C 1
ATOM 840 O O . SER A 1 110 ? 49.653 -1.164 30.485 1.00 33.00 110 SER A O 1
ATOM 842 N N . SER A 1 111 ? 51.589 -0.819 29.397 1.00 31.86 111 SER A N 1
ATOM 843 C CA . SER A 1 111 ? 51.135 -0.397 28.081 1.00 31.86 111 SER A CA 1
ATOM 844 C C . SER A 1 111 ? 50.654 -1.579 27.243 1.00 31.86 111 SER A C 1
ATOM 846 O O . SER A 1 111 ? 51.391 -2.556 27.148 1.00 31.86 111 SER A O 1
ATOM 848 N N . LEU A 1 112 ? 49.517 -1.435 26.553 1.00 30.38 112 LEU A N 1
ATOM 849 C CA . LEU A 1 112 ? 49.300 -1.950 25.190 1.00 30.38 112 LEU A CA 1
ATOM 850 C C . LEU A 1 112 ? 48.039 -1.316 24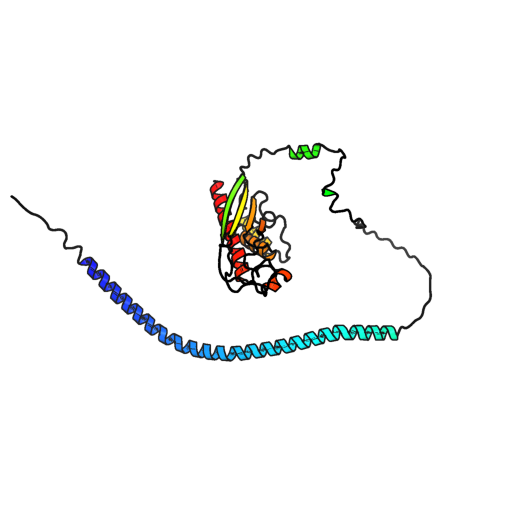.567 1.00 30.38 112 LEU A C 1
ATOM 852 O O . LEU A 1 112 ? 46.910 -1.736 24.774 1.00 30.38 112 LEU A O 1
ATOM 856 N N . GLN A 1 113 ? 48.304 -0.214 23.869 1.00 32.22 113 GLN A N 1
ATOM 857 C CA . GLN A 1 113 ? 47.716 0.297 22.626 1.00 32.22 113 GLN A CA 1
ATOM 858 C C . GLN A 1 113 ? 46.405 -0.333 22.110 1.00 32.22 113 GLN A C 1
ATOM 860 O O . GLN A 1 113 ? 46.404 -1.411 21.521 1.00 32.22 113 GLN A O 1
ATOM 865 N N . GLN A 1 114 ? 45.313 0.435 22.188 1.00 29.38 114 GLN A N 1
ATOM 866 C CA . GLN A 1 114 ? 44.107 0.217 21.390 1.00 29.38 114 GLN A CA 1
ATOM 867 C C . GLN A 1 114 ? 43.671 1.558 20.785 1.00 29.38 114 GLN A C 1
ATOM 869 O O . GLN A 1 114 ? 43.345 2.507 21.496 1.00 29.38 114 GLN A O 1
ATOM 874 N N . HIS A 1 115 ? 43.743 1.659 19.457 1.00 29.58 115 HIS A N 1
ATOM 875 C CA . HIS A 1 115 ? 43.266 2.813 18.702 1.00 29.58 115 HIS A CA 1
ATOM 876 C C . HIS A 1 115 ? 41.736 2.759 18.587 1.00 29.58 115 HIS A C 1
ATOM 878 O O . HIS A 1 115 ? 41.174 1.794 18.074 1.00 29.58 115 HIS A O 1
ATOM 884 N N . SER A 1 116 ? 41.061 3.817 19.028 1.00 33.03 116 SER A N 1
ATOM 885 C CA . SER A 1 116 ? 39.682 4.156 18.659 1.00 33.03 116 SER A CA 1
ATOM 886 C C . SER A 1 116 ? 39.497 5.662 18.833 1.00 33.03 116 SER A C 1
ATOM 888 O O . SER A 1 116 ? 39.722 6.149 19.941 1.00 33.03 116 SER A O 1
ATOM 890 N N . PRO A 1 117 ? 39.101 6.421 17.795 1.00 39.97 117 PRO A N 1
ATOM 891 C CA . PRO A 1 117 ? 38.813 7.834 17.955 1.00 39.97 117 PRO A CA 1
ATOM 892 C C . PRO A 1 117 ? 37.339 8.113 17.670 1.00 39.97 117 PRO A C 1
ATOM 894 O O . PRO A 1 117 ? 37.048 8.639 16.615 1.00 39.97 117 PRO A O 1
ATOM 897 N N . TYR A 1 118 ? 36.415 7.817 18.588 1.00 35.50 118 TYR A N 1
ATOM 898 C CA . TYR A 1 118 ? 35.089 8.460 18.575 1.00 35.50 118 TYR A CA 1
ATOM 899 C C . TYR A 1 118 ? 34.571 8.626 20.006 1.00 35.50 118 TYR A C 1
ATOM 901 O O . TYR A 1 118 ? 33.734 7.873 20.493 1.00 35.50 118 TYR A O 1
ATOM 909 N N . THR A 1 119 ? 35.094 9.630 20.707 1.00 29.80 119 THR A N 1
ATOM 910 C CA . THR A 1 119 ? 34.438 10.185 21.893 1.00 29.80 119 THR A CA 1
ATOM 911 C C . THR A 1 119 ? 33.348 11.150 21.436 1.00 29.80 119 THR A C 1
ATOM 913 O O . THR A 1 119 ? 33.648 12.254 20.985 1.00 29.80 119 THR A O 1
ATOM 916 N N . PHE A 1 120 ? 32.085 10.746 21.564 1.00 34.62 120 PHE A N 1
ATOM 917 C CA . PHE A 1 120 ? 30.947 11.661 21.522 1.00 34.62 120 PHE A CA 1
ATOM 918 C C . PHE A 1 120 ? 30.912 12.426 22.849 1.00 34.62 120 PHE A C 1
ATOM 920 O O . PHE A 1 120 ? 30.517 11.884 23.880 1.00 34.62 120 PHE A O 1
ATOM 927 N N . SER A 1 121 ? 31.378 13.673 22.830 1.00 29.67 121 SER A N 1
ATOM 928 C CA . SER A 1 121 ? 31.217 14.606 23.941 1.00 29.67 121 SER A CA 1
ATOM 929 C C . SER A 1 121 ? 30.641 15.912 23.409 1.00 29.67 121 SER A C 1
ATOM 931 O O . SER A 1 121 ? 31.342 16.688 22.771 1.00 29.67 121 SER A O 1
ATOM 933 N N . GLY A 1 122 ? 29.345 16.094 23.670 1.00 29.17 122 GLY A N 1
ATOM 934 C CA . GLY A 1 122 ? 28.686 17.377 23.901 1.00 29.17 122 GLY A CA 1
ATOM 935 C C . GLY A 1 122 ? 28.667 18.399 22.766 1.00 29.17 122 GLY A C 1
ATOM 936 O O . GLY A 1 122 ? 29.610 19.154 22.595 1.00 29.17 122 GLY A O 1
ATOM 937 N N . ALA A 1 123 ? 27.505 18.559 22.137 1.00 31.86 123 ALA A N 1
ATOM 938 C CA . ALA A 1 123 ? 26.759 19.816 22.204 1.00 31.86 123 ALA A CA 1
ATOM 939 C C . ALA A 1 123 ? 25.407 19.630 21.511 1.00 31.86 123 ALA A C 1
ATOM 941 O O . ALA A 1 123 ? 25.323 19.264 20.344 1.00 31.86 123 ALA A O 1
ATOM 942 N N . VAL A 1 124 ? 24.345 19.897 22.261 1.00 38.19 124 VAL A N 1
ATOM 943 C CA . VAL A 1 124 ? 23.015 20.221 21.748 1.00 38.19 124 VAL A CA 1
ATOM 944 C C . VAL A 1 124 ? 23.127 21.455 20.844 1.00 38.19 124 VAL A C 1
ATOM 946 O O . VAL A 1 124 ? 23.018 22.583 21.311 1.00 38.19 124 VAL A O 1
ATOM 949 N N . ALA A 1 125 ? 23.406 21.236 19.561 1.00 38.06 125 ALA A N 1
ATOM 950 C CA . ALA A 1 125 ? 23.266 22.239 18.516 1.00 38.06 125 ALA A CA 1
ATOM 951 C C . ALA A 1 125 ? 21.880 22.084 17.875 1.00 38.06 125 ALA A C 1
ATOM 953 O O . ALA A 1 125 ? 21.420 20.990 17.550 1.00 38.06 125 ALA A O 1
ATOM 954 N N . SER A 1 126 ? 21.188 23.207 17.824 1.00 41.34 126 SER A N 1
ATOM 955 C CA . SER A 1 126 ? 19.747 23.372 17.716 1.00 41.34 126 SER A CA 1
ATOM 956 C C . SER A 1 126 ? 19.199 23.045 16.323 1.00 41.34 126 SER A C 1
ATOM 958 O O . SER A 1 126 ? 19.755 23.469 15.319 1.00 41.34 126 SER A O 1
ATOM 960 N N . PHE A 1 127 ? 18.011 22.430 16.274 1.00 43.72 127 PHE A N 1
ATOM 961 C CA . PHE A 1 127 ? 17.158 22.216 15.084 1.00 43.72 127 PHE A CA 1
ATOM 962 C C . PHE A 1 127 ? 16.931 23.474 14.206 1.00 43.72 127 PHE A C 1
ATOM 964 O O . PHE A 1 127 ? 16.542 23.366 13.048 1.00 43.72 127 PHE A O 1
ATOM 971 N N . TRP A 1 128 ? 17.190 24.669 14.742 1.00 31.94 128 TRP A N 1
ATOM 972 C CA . TRP A 1 128 ? 16.958 25.959 14.090 1.00 31.94 128 TRP A CA 1
ATOM 973 C C . TRP A 1 128 ? 18.144 26.507 13.275 1.00 31.94 128 TRP A C 1
ATOM 975 O O . TRP A 1 128 ? 17.931 27.428 12.490 1.00 31.94 128 TRP A O 1
ATOM 985 N N . ASP A 1 129 ? 19.344 25.920 13.369 1.00 50.03 129 ASP A N 1
ATOM 986 C CA . ASP A 1 129 ? 20.502 26.328 12.540 1.00 50.03 129 ASP A CA 1
ATOM 987 C C . ASP A 1 129 ? 20.330 25.973 11.051 1.00 50.03 129 ASP A C 1
ATOM 989 O O . ASP A 1 129 ? 21.018 26.513 10.190 1.00 50.03 129 ASP A O 1
ATOM 993 N N . TRP A 1 130 ? 19.364 25.106 10.731 1.00 48.47 130 TRP A N 1
ATOM 994 C CA . TRP A 1 130 ? 18.993 24.744 9.361 1.00 48.47 130 TRP A CA 1
ATOM 995 C C . TRP A 1 130 ? 18.250 25.866 8.608 1.00 48.47 130 TRP A C 1
ATOM 997 O O . TRP A 1 130 ? 18.271 25.896 7.380 1.00 48.47 130 TRP A O 1
ATOM 1007 N N . PHE A 1 131 ? 17.592 26.796 9.316 1.00 40.94 131 PHE A N 1
ATOM 1008 C CA . PHE A 1 131 ? 16.759 27.850 8.706 1.00 40.94 131 PHE A CA 1
ATOM 1009 C C . PHE A 1 131 ? 17.345 29.270 8.817 1.00 40.94 131 PHE A C 1
ATOM 1011 O O . PHE A 1 131 ? 16.689 30.234 8.420 1.00 40.94 131 PHE A O 1
ATOM 1018 N N . GLY A 1 132 ? 18.566 29.424 9.332 1.00 34.91 132 GLY A N 1
ATOM 1019 C CA . GLY A 1 132 ? 19.259 30.713 9.374 1.00 34.91 132 GLY A CA 1
ATOM 1020 C C . GLY A 1 132 ? 19.972 31.029 8.050 1.00 34.91 132 GLY A C 1
ATOM 1021 O O . GLY A 1 132 ? 20.597 30.138 7.474 1.00 34.91 132 GLY A O 1
ATOM 1022 N N . PRO A 1 133 ? 19.926 32.275 7.544 1.00 43.12 133 PRO A N 1
ATOM 1023 C CA . PRO A 1 133 ? 20.697 32.657 6.370 1.00 43.12 133 PRO A CA 1
ATOM 1024 C C . PRO A 1 133 ? 22.166 32.820 6.775 1.00 43.12 133 PRO A C 1
ATOM 1026 O O . PRO A 1 133 ? 22.559 33.853 7.311 1.00 43.12 133 PRO A O 1
ATOM 1029 N N . ASN A 1 134 ? 22.983 31.797 6.530 1.00 42.88 134 ASN A N 1
ATOM 1030 C CA . ASN A 1 134 ? 24.426 31.898 6.723 1.00 42.88 134 ASN A CA 1
ATOM 1031 C C . ASN A 1 134 ? 25.072 32.498 5.470 1.00 42.88 134 ASN A C 1
ATOM 1033 O O . ASN A 1 134 ? 25.374 31.813 4.494 1.00 42.88 134 ASN A O 1
ATOM 1037 N N . GLU A 1 135 ? 25.290 33.810 5.523 1.00 43.91 135 GLU A N 1
ATOM 1038 C CA . GLU A 1 135 ? 26.306 34.490 4.731 1.00 43.91 135 GLU A CA 1
ATOM 1039 C C . GLU A 1 135 ? 27.680 33.966 5.158 1.00 43.91 135 GLU A C 1
ATOM 1041 O O . GLU A 1 135 ? 28.151 34.366 6.208 1.00 43.91 135 GLU A O 1
ATOM 1046 N N . HIS A 1 136 ? 28.323 33.098 4.373 1.00 38.78 136 HIS A N 1
ATOM 1047 C CA . HIS A 1 136 ? 29.785 32.976 4.277 1.00 38.78 136 HIS A CA 1
ATOM 1048 C C . HIS A 1 136 ? 30.123 32.256 2.970 1.00 38.78 136 HIS A C 1
ATOM 1050 O O . HIS A 1 136 ? 29.790 31.092 2.762 1.00 38.78 136 HIS A O 1
ATOM 1056 N N . GLY A 1 137 ? 30.735 33.003 2.052 1.00 46.44 137 GLY A N 1
ATOM 1057 C CA . GLY A 1 137 ? 31.076 32.520 0.727 1.00 46.44 137 GLY A CA 1
ATOM 1058 C C . GLY A 1 137 ? 32.231 31.539 0.768 1.00 46.44 137 GLY A C 1
ATOM 1059 O O . GLY A 1 137 ? 33.330 31.938 1.114 1.00 46.44 137 GLY A O 1
ATOM 1060 N N . HIS A 1 138 ? 31.978 30.311 0.327 1.00 40.25 138 HIS A N 1
ATOM 1061 C CA . HIS A 1 138 ? 32.934 29.446 -0.351 1.00 40.25 138 HIS A CA 1
ATOM 1062 C C . HIS A 1 138 ? 32.150 28.553 -1.333 1.00 40.25 138 HIS A C 1
ATOM 1064 O O . HIS A 1 138 ? 31.102 28.008 -1.000 1.00 40.25 138 HIS A O 1
ATOM 1070 N N . ASP A 1 139 ? 32.680 28.456 -2.552 1.00 41.38 139 ASP A N 1
ATOM 1071 C CA . ASP A 1 139 ? 32.455 27.394 -3.539 1.00 41.38 139 ASP A CA 1
ATOM 1072 C C . ASP A 1 139 ? 31.155 27.409 -4.367 1.00 41.38 139 ASP A C 1
ATOM 1074 O O . ASP A 1 139 ? 30.302 26.521 -4.312 1.00 41.38 139 ASP A O 1
ATOM 1078 N N . ALA A 1 140 ? 31.118 28.342 -5.328 1.00 43.81 140 ALA A N 1
ATOM 1079 C CA . ALA A 1 140 ? 30.271 28.301 -6.532 1.00 43.81 140 ALA A CA 1
ATOM 1080 C C . ALA A 1 140 ? 30.469 27.036 -7.414 1.00 43.81 140 ALA A C 1
ATOM 1082 O O . ALA A 1 140 ? 29.838 26.889 -8.460 1.00 43.81 140 ALA A O 1
ATOM 1083 N N . THR A 1 141 ? 31.326 26.106 -6.997 1.00 44.06 141 THR A N 1
ATOM 1084 C CA . THR A 1 141 ? 31.601 24.815 -7.633 1.00 44.06 141 THR A CA 1
ATOM 1085 C C . THR A 1 141 ? 30.555 23.749 -7.293 1.00 44.06 141 THR A C 1
ATOM 1087 O O . THR A 1 141 ? 30.303 22.876 -8.121 1.00 44.06 141 THR A O 1
ATOM 1090 N N . LEU A 1 142 ? 29.877 23.830 -6.138 1.00 44.97 142 LEU A N 1
ATOM 1091 C CA . LEU A 1 142 ? 28.800 22.884 -5.792 1.00 44.97 142 LEU A CA 1
ATOM 1092 C C . LEU A 1 142 ? 27.493 23.175 -6.546 1.00 44.97 142 LEU A C 1
ATOM 1094 O O . LEU A 1 142 ? 26.756 22.251 -6.882 1.00 44.97 142 LEU A O 1
ATOM 1098 N N . LEU A 1 143 ? 27.244 24.438 -6.907 1.00 40.91 143 LEU A N 1
ATOM 1099 C CA . LEU A 1 143 ? 26.106 24.811 -7.755 1.00 40.91 143 LEU A CA 1
ATOM 1100 C C . LEU A 1 143 ? 26.366 24.525 -9.248 1.00 40.91 143 LEU A C 1
ATOM 1102 O O . LEU A 1 143 ? 25.423 24.340 -10.013 1.00 40.91 143 LEU A O 1
ATOM 1106 N N . ALA A 1 144 ? 27.636 24.421 -9.660 1.00 40.38 144 ALA A N 1
ATOM 1107 C CA . ALA A 1 144 ? 28.020 23.990 -11.007 1.00 40.38 144 ALA A CA 1
ATOM 1108 C C . ALA A 1 144 ? 27.871 22.466 -11.216 1.00 40.38 144 ALA A C 1
ATOM 1110 O O . ALA A 1 144 ? 27.618 22.007 -12.331 1.00 40.38 144 ALA A O 1
ATOM 1111 N N . ALA A 1 145 ? 27.940 21.671 -10.141 1.00 45.47 145 ALA A N 1
ATOM 1112 C CA . ALA A 1 145 ? 27.573 20.253 -10.187 1.00 45.47 145 ALA A CA 1
ATOM 1113 C C . ALA A 1 145 ? 26.052 20.054 -10.355 1.00 45.47 145 ALA A C 1
ATOM 1115 O O . ALA A 1 145 ? 25.627 19.080 -10.968 1.00 45.47 145 ALA A O 1
ATOM 1116 N N . ALA A 1 146 ? 25.236 21.011 -9.896 1.00 46.56 146 ALA A N 1
ATOM 1117 C CA . ALA A 1 146 ? 23.789 21.021 -10.123 1.00 46.56 146 ALA A CA 1
ATOM 1118 C C . ALA A 1 146 ? 23.389 21.526 -11.526 1.00 46.56 146 ALA A C 1
ATOM 1120 O O . ALA A 1 146 ? 22.262 21.295 -11.959 1.00 46.56 146 ALA A O 1
ATOM 1121 N N . SER A 1 147 ? 24.297 22.194 -12.251 1.00 44.25 147 SER A N 1
ATOM 1122 C CA . SER A 1 147 ? 24.061 22.705 -13.611 1.00 44.25 147 SER A CA 1
ATOM 1123 C C . SER A 1 147 ? 24.698 21.862 -14.715 1.00 44.25 147 SER A C 1
ATOM 1125 O O . SER A 1 147 ? 24.482 22.138 -15.897 1.00 44.25 147 SER A O 1
ATOM 1127 N N . THR A 1 148 ? 25.382 20.769 -14.362 1.00 44.22 148 THR A N 1
ATOM 1128 C CA . THR A 1 148 ? 25.622 19.682 -15.316 1.00 44.22 148 THR A CA 1
ATOM 1129 C C . THR A 1 148 ? 24.336 18.871 -15.409 1.00 44.22 148 THR A C 1
ATOM 1131 O O . THR A 1 148 ? 24.248 17.740 -14.937 1.00 44.22 148 THR A O 1
ATOM 1134 N N . GLY A 1 149 ? 23.297 19.493 -15.971 1.00 44.62 149 GLY A N 1
ATOM 1135 C CA . GLY A 1 149 ? 22.120 18.785 -16.432 1.00 44.62 149 GLY A CA 1
ATOM 1136 C C . GLY A 1 149 ? 22.611 17.747 -17.422 1.00 44.62 149 GLY A C 1
ATOM 1137 O O . GLY A 1 149 ? 22.885 18.067 -18.576 1.00 44.62 149 GLY A O 1
ATOM 1138 N N . HIS A 1 150 ? 22.794 16.518 -16.943 1.00 43.84 150 HIS A N 1
ATOM 1139 C CA . HIS A 1 150 ? 22.924 15.366 -17.802 1.00 43.84 150 HIS A CA 1
ATOM 1140 C C . HIS A 1 150 ? 21.653 15.399 -18.643 1.00 43.84 150 HIS A C 1
ATOM 1142 O O . HIS A 1 150 ? 20.570 15.065 -18.162 1.00 43.84 150 HIS A O 1
ATOM 1148 N N . SER A 1 151 ? 21.776 15.824 -19.897 1.00 45.62 151 SER A N 1
ATOM 1149 C CA . SER A 1 151 ? 20.814 15.534 -20.949 1.00 45.62 151 SER A CA 1
ATOM 1150 C C . SER A 1 151 ? 20.869 14.034 -21.239 1.00 45.62 151 SER A C 1
ATOM 1152 O O . SER A 1 151 ? 21.067 13.593 -22.367 1.00 45.62 151 SER A O 1
ATOM 1154 N N . ASN A 1 152 ? 20.690 13.223 -20.196 1.00 51.28 152 ASN A N 1
ATOM 1155 C CA . ASN A 1 152 ? 20.159 11.899 -20.356 1.00 51.28 152 ASN A CA 1
ATOM 1156 C C . ASN A 1 152 ? 18.773 12.138 -20.925 1.00 51.28 152 ASN A C 1
ATOM 1158 O O . ASN A 1 152 ? 17.835 12.487 -20.214 1.00 51.28 152 ASN A O 1
ATOM 1162 N N . ASN A 1 153 ? 18.667 11.966 -22.236 1.00 51.12 153 ASN A N 1
ATOM 1163 C CA . ASN A 1 153 ? 17.422 11.767 -22.952 1.00 51.12 153 ASN A CA 1
ATOM 1164 C C . ASN A 1 153 ? 16.797 10.423 -22.509 1.00 51.12 153 ASN A C 1
ATOM 1166 O O . ASN A 1 153 ? 16.462 9.571 -23.323 1.00 51.12 153 ASN A O 1
ATOM 1170 N N . GLN A 1 154 ? 16.748 10.178 -21.197 1.00 57.16 154 GLN A N 1
ATOM 1171 C CA . GLN A 1 154 ? 16.001 9.108 -20.579 1.00 57.16 154 GLN A CA 1
ATOM 1172 C C . GLN A 1 154 ? 14.583 9.634 -20.520 1.00 57.16 154 GLN A C 1
ATOM 1174 O O . GLN A 1 154 ? 14.232 10.435 -19.654 1.00 57.16 154 GLN A O 1
ATOM 1179 N N . SER A 1 155 ? 13.784 9.243 -21.507 1.00 82.19 155 SER A N 1
ATOM 1180 C CA . SER A 1 155 ? 12.354 9.487 -21.456 1.00 82.19 155 SER A CA 1
ATOM 1181 C C . SER A 1 155 ? 11.825 8.884 -20.159 1.00 82.19 155 SER A C 1
ATOM 1183 O O . SER A 1 155 ? 11.920 7.676 -19.926 1.00 82.19 155 SER A O 1
ATOM 1185 N N . VAL A 1 156 ? 11.335 9.760 -19.286 1.00 89.56 156 VAL A N 1
ATOM 1186 C CA . VAL A 1 156 ? 10.659 9.377 -18.053 1.00 89.56 156 VAL A CA 1
ATOM 1187 C C . VAL A 1 156 ? 9.301 8.815 -18.441 1.00 89.56 156 VAL A C 1
ATOM 1189 O O . VAL A 1 156 ? 8.526 9.476 -19.134 1.00 89.56 156 VAL A O 1
ATOM 1192 N N . VAL A 1 157 ? 9.019 7.600 -17.991 1.00 92.88 157 VAL A N 1
ATOM 1193 C CA . VAL A 1 157 ? 7.729 6.940 -18.174 1.00 92.88 157 VAL A CA 1
ATOM 1194 C C . VAL A 1 157 ? 7.005 6.912 -16.839 1.00 92.88 157 VAL A C 1
ATOM 1196 O O . VAL A 1 157 ? 7.612 6.732 -15.780 1.00 92.88 157 VAL A O 1
ATOM 1199 N N . PHE A 1 158 ? 5.692 7.104 -16.912 1.00 94.69 158 PHE A N 1
ATOM 1200 C CA . PHE A 1 158 ? 4.793 7.053 -15.773 1.00 94.69 158 PHE A CA 1
ATOM 1201 C C . PHE A 1 158 ? 3.860 5.858 -15.920 1.00 94.69 158 PHE A C 1
ATOM 1203 O O . PHE A 1 158 ? 3.312 5.652 -16.998 1.00 94.69 158 PHE A O 1
ATOM 1210 N N . GLY A 1 159 ? 3.662 5.114 -14.838 1.00 96.81 159 GLY A N 1
ATOM 1211 C CA . GLY A 1 159 ? 2.618 4.106 -14.706 1.00 96.81 159 GLY A CA 1
ATOM 1212 C C . GLY A 1 159 ? 1.629 4.501 -13.626 1.00 96.81 159 GLY A C 1
ATOM 1213 O O . GLY A 1 159 ? 2.027 4.973 -12.558 1.00 96.81 159 GLY A O 1
ATOM 1214 N N . LEU A 1 160 ? 0.345 4.316 -13.900 1.00 98.12 160 LEU A N 1
ATOM 1215 C CA . LEU A 1 160 ? -0.746 4.667 -13.003 1.00 98.12 160 LEU A CA 1
ATOM 1216 C C . LEU A 1 160 ? -1.574 3.431 -12.676 1.00 98.12 160 LEU A C 1
ATOM 1218 O O . LEU A 1 160 ? -1.984 2.683 -13.561 1.00 98.12 160 LEU A O 1
ATOM 1222 N N . GLY A 1 161 ? -1.875 3.242 -11.396 1.00 98.44 161 GLY A N 1
ATOM 1223 C CA . GLY A 1 161 ? -2.668 2.110 -10.947 1.00 98.44 161 GLY A CA 1
ATOM 1224 C C . GLY A 1 161 ? -3.520 2.445 -9.741 1.00 98.44 161 GLY A C 1
ATOM 1225 O O . GLY A 1 161 ? -3.168 3.274 -8.902 1.00 98.44 161 GLY A O 1
ATOM 1226 N N . ILE A 1 162 ? -4.675 1.794 -9.663 1.00 98.50 162 ILE A N 1
ATOM 1227 C CA . ILE A 1 162 ? -5.605 1.943 -8.549 1.00 98.50 162 ILE A CA 1
ATOM 1228 C C . ILE A 1 162 ? -6.038 0.572 -8.041 1.00 98.50 162 ILE A C 1
ATOM 1230 O O . ILE A 1 162 ? -6.224 -0.362 -8.826 1.00 98.50 162 ILE A O 1
ATOM 1234 N N . GLY A 1 163 ? -6.193 0.460 -6.728 1.00 98.31 163 GLY A N 1
ATOM 1235 C CA . GLY A 1 163 ? -6.647 -0.745 -6.047 1.00 98.31 163 GLY A CA 1
ATOM 1236 C C . GLY A 1 163 ? -7.559 -0.395 -4.878 1.00 98.31 163 GLY A C 1
ATOM 1237 O O . GLY A 1 163 ? -7.379 0.631 -4.226 1.00 98.31 163 GLY A O 1
ATOM 1238 N N . ASP A 1 164 ? -8.575 -1.224 -4.653 1.00 98.38 164 ASP A N 1
ATOM 1239 C CA . ASP A 1 164 ? -9.497 -1.089 -3.522 1.00 98.38 164 ASP A CA 1
ATOM 1240 C C . ASP A 1 164 ? -8.836 -1.623 -2.248 1.00 98.38 164 ASP A C 1
ATOM 1242 O O . ASP A 1 164 ? -8.382 -2.766 -2.246 1.00 98.38 164 ASP A O 1
ATOM 1246 N N . VAL A 1 165 ? -8.793 -0.801 -1.198 1.00 98.19 165 VAL A N 1
ATOM 1247 C CA . VAL A 1 165 ? -8.244 -1.147 0.127 1.00 98.19 165 VAL A CA 1
ATOM 1248 C C . VAL A 1 165 ? -9.312 -1.141 1.221 1.00 98.19 165 VAL A C 1
ATOM 1250 O O . VAL A 1 165 ? -8.990 -1.225 2.402 1.00 98.19 165 VAL A O 1
ATOM 1253 N N . THR A 1 166 ? -10.590 -1.060 0.836 1.00 98.00 166 THR A N 1
ATOM 1254 C CA . THR A 1 166 ? -11.713 -1.016 1.777 1.00 98.00 166 THR A CA 1
ATOM 1255 C C . THR A 1 166 ? -11.756 -2.297 2.614 1.00 98.00 166 THR A C 1
ATOM 1257 O O . THR A 1 166 ? -12.046 -3.378 2.097 1.00 98.00 166 THR A O 1
ATOM 1260 N N . GLY A 1 167 ? -11.490 -2.175 3.915 1.00 96.19 167 GLY A N 1
ATOM 1261 C CA . GLY A 1 167 ? -11.625 -3.280 4.863 1.00 96.19 167 GLY A CA 1
ATOM 1262 C C . GLY A 1 167 ? -13.057 -3.451 5.399 1.00 96.19 167 GLY A C 1
ATOM 1263 O O . GLY A 1 167 ? -14.028 -3.038 4.759 1.00 96.19 167 GLY A O 1
ATOM 1264 N N . PRO A 1 168 ? -13.224 -4.074 6.580 1.00 96.56 168 PRO A N 1
ATOM 1265 C CA . PRO A 1 168 ? -14.535 -4.287 7.192 1.00 96.56 168 PRO A CA 1
ATOM 1266 C C . PRO A 1 168 ? -15.334 -2.992 7.416 1.00 96.56 168 PRO A C 1
ATOM 1268 O O . PRO A 1 168 ? -14.951 -2.118 8.197 1.00 96.56 168 PRO A O 1
ATOM 1271 N N . ILE A 1 169 ? -16.500 -2.911 6.772 1.00 96.25 169 ILE A N 1
ATOM 1272 C CA . ILE A 1 169 ? -17.382 -1.730 6.789 1.00 96.25 169 ILE A CA 1
ATOM 1273 C C . ILE A 1 169 ? -18.345 -1.683 7.985 1.00 96.25 169 ILE A C 1
ATOM 1275 O O . ILE A 1 169 ? -19.094 -0.722 8.141 1.00 96.25 169 ILE A O 1
ATOM 1279 N N . THR A 1 170 ? -18.352 -2.711 8.835 1.00 95.50 170 THR A N 1
ATOM 1280 C CA . THR A 1 170 ? -19.196 -2.769 10.036 1.00 95.50 170 THR A CA 1
ATOM 1281 C C . THR A 1 170 ? -18.486 -3.472 11.184 1.00 95.50 170 THR A C 1
ATOM 1283 O O . THR A 1 170 ? -17.783 -4.454 10.955 1.00 9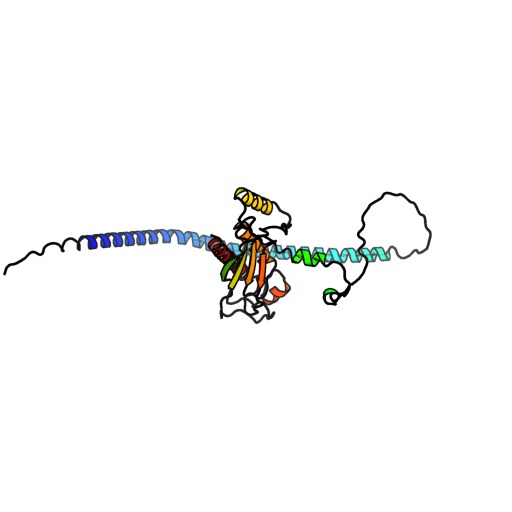5.50 170 THR A O 1
ATOM 1286 N N . GLY A 1 171 ? -18.730 -3.030 12.419 1.00 93.19 171 GLY A N 1
ATOM 1287 C CA . GLY A 1 171 ? -18.333 -3.767 13.628 1.00 93.19 171 GLY A CA 1
ATOM 1288 C C . GLY A 1 171 ? -16.850 -3.673 14.001 1.00 93.19 171 GLY A C 1
ATOM 1289 O O . GLY A 1 171 ? -16.411 -4.384 14.900 1.00 93.19 171 GLY A O 1
ATOM 1290 N N . VAL A 1 172 ? -16.092 -2.793 13.342 1.00 94.94 172 VAL A N 1
ATOM 1291 C CA . VAL A 1 172 ? -14.678 -2.512 13.631 1.00 94.94 172 VAL A CA 1
ATOM 1292 C C . VAL A 1 172 ? -14.510 -1.030 13.956 1.00 94.94 172 VAL A C 1
ATOM 1294 O O . VAL A 1 172 ? -15.181 -0.192 13.357 1.00 94.94 172 VAL A O 1
ATOM 1297 N N . GLY A 1 173 ? -13.638 -0.707 14.914 1.00 95.06 173 GLY A N 1
ATOM 1298 C CA . GLY A 1 173 ? -13.315 0.674 15.276 1.00 95.06 173 GLY A CA 1
ATOM 1299 C C . GLY A 1 173 ? -12.683 1.457 14.121 1.00 95.06 173 GLY A C 1
ATOM 1300 O O . GLY A 1 173 ? -11.909 0.908 13.333 1.00 95.06 173 GLY A O 1
ATOM 1301 N N . MET A 1 174 ? -13.009 2.744 14.032 1.00 96.00 174 MET A N 1
ATOM 1302 C CA . MET A 1 174 ? -12.417 3.655 13.047 1.00 96.00 174 MET A CA 1
ATOM 1303 C C . MET A 1 174 ? -11.031 4.119 13.502 1.00 96.00 174 MET A C 1
ATOM 1305 O O . MET A 1 174 ? -10.797 4.338 14.692 1.00 96.00 174 MET A O 1
ATOM 1309 N N . MET A 1 175 ? -10.103 4.285 12.561 1.00 96.06 175 MET A N 1
ATOM 1310 C CA . MET A 1 175 ? -8.762 4.794 12.863 1.00 96.06 175 MET A CA 1
ATOM 1311 C C . MET A 1 175 ? -8.740 6.326 12.836 1.00 96.06 175 MET A C 1
ATOM 1313 O O . MET A 1 175 ? -9.245 6.925 11.892 1.00 96.06 175 MET A O 1
ATOM 1317 N N . GLY A 1 176 ? -8.114 6.958 13.837 1.00 94.62 176 GLY A N 1
ATOM 1318 C CA . GLY A 1 176 ? -7.869 8.407 13.852 1.00 94.62 176 GLY A CA 1
ATOM 1319 C C . GLY A 1 176 ? -8.267 9.093 15.159 1.00 94.62 176 GLY A C 1
ATOM 1320 O O . GLY A 1 176 ? -7.396 9.484 15.932 1.00 94.62 176 GLY A O 1
ATOM 1321 N N . TYR A 1 177 ? -9.568 9.200 15.454 1.00 96.00 177 TYR A N 1
ATOM 1322 C CA . TYR A 1 177 ? -10.059 9.972 16.610 1.00 96.00 177 TYR A CA 1
ATOM 1323 C C . TYR A 1 177 ? -9.864 9.306 17.978 1.00 96.00 177 TYR A C 1
ATOM 1325 O O . TYR A 1 177 ? -10.196 9.912 18.996 1.00 96.00 177 TYR A O 1
ATOM 1333 N N . ALA A 1 178 ? -9.352 8.072 18.020 1.00 93.62 178 ALA A N 1
ATOM 1334 C CA . ALA A 1 178 ? -9.111 7.330 19.259 1.00 93.62 178 ALA A CA 1
ATOM 1335 C C . ALA A 1 178 ? -10.365 7.232 20.161 1.00 93.62 178 ALA A C 1
ATOM 1337 O O . ALA A 1 178 ? -10.299 7.383 21.382 1.00 93.62 178 ALA A O 1
ATOM 1338 N N . SER A 1 179 ? -11.527 6.986 19.549 1.00 93.81 179 SER A N 1
ATOM 1339 C CA . SER A 1 179 ? -12.831 6.986 20.214 1.00 93.81 179 SER A CA 1
ATOM 1340 C C . SER A 1 179 ? -13.430 5.578 20.247 1.00 93.81 179 SER A C 1
ATOM 1342 O O . SER A 1 179 ? -13.791 5.035 19.209 1.00 93.81 179 SER A O 1
ATOM 1344 N N . LEU A 1 180 ? -13.576 4.990 21.442 1.00 92.94 180 LEU A N 1
ATOM 1345 C CA . LEU A 1 180 ? -14.142 3.638 21.614 1.00 92.94 180 LEU A CA 1
ATOM 1346 C C . LEU A 1 180 ? -15.568 3.475 21.047 1.00 92.94 180 LEU A C 1
ATOM 1348 O O . LEU A 1 180 ? -15.850 2.430 20.465 1.00 92.94 180 LEU A O 1
ATOM 1352 N N . PRO A 1 181 ? -16.486 4.456 21.185 1.00 94.94 181 PRO A N 1
ATOM 1353 C CA . PRO A 1 181 ? -17.815 4.355 20.579 1.00 94.94 181 PRO A CA 1
ATOM 1354 C C . PRO A 1 181 ? -17.814 4.484 19.050 1.00 94.94 181 PRO A C 1
ATOM 1356 O O . PRO A 1 181 ? -18.846 4.245 18.423 1.00 94.94 181 PRO A O 1
ATOM 1359 N N . GLN A 1 182 ? -16.700 4.905 18.442 1.00 95.25 182 GLN A N 1
ATOM 1360 C CA . GLN A 1 182 ? -16.619 5.130 17.008 1.00 95.25 182 GLN A CA 1
ATOM 1361 C C . GLN A 1 182 ? -16.323 3.820 16.274 1.00 95.25 182 GLN A C 1
ATOM 1363 O O . GLN A 1 182 ? -15.174 3.421 16.080 1.00 95.25 182 GLN A O 1
ATOM 1368 N N . VAL A 1 183 ? -17.393 3.173 15.827 1.00 95.00 183 VAL A N 1
ATOM 1369 C CA . VAL A 1 183 ? -17.346 1.934 15.051 1.00 95.00 183 VAL A CA 1
ATOM 1370 C C . VAL A 1 183 ? -17.925 2.144 13.658 1.00 95.00 183 VAL A C 1
ATOM 1372 O O . VAL A 1 183 ? -18.884 2.895 13.470 1.00 95.00 183 VAL A O 1
ATOM 1375 N N . ASN A 1 184 ? -17.363 1.441 12.680 1.00 93.81 184 ASN A N 1
ATOM 1376 C CA . ASN A 1 184 ? -17.900 1.372 11.331 1.00 93.81 184 ASN A CA 1
ATOM 1377 C C . ASN A 1 184 ? -19.337 0.820 11.370 1.00 93.81 184 ASN A C 1
ATOM 1379 O O . ASN A 1 184 ? -19.608 -0.193 12.024 1.00 93.81 184 ASN A O 1
ATOM 1383 N N . THR A 1 185 ? -20.257 1.477 10.659 1.00 96.19 185 THR A N 1
ATOM 1384 C CA . THR A 1 185 ? -21.684 1.091 10.548 1.00 96.19 185 THR A CA 1
ATOM 1385 C C . THR A 1 185 ? -22.181 1.035 9.102 1.00 96.19 185 THR A C 1
ATOM 1387 O O . THR A 1 185 ? -23.355 0.770 8.855 1.00 96.19 185 THR A O 1
ATOM 1390 N N . GLY A 1 186 ? -21.298 1.261 8.134 1.00 96.06 186 GLY A N 1
ATOM 1391 C CA . GLY A 1 186 ? -21.630 1.293 6.722 1.00 96.06 186 GLY A CA 1
ATOM 1392 C C . GLY A 1 186 ? -20.488 1.864 5.892 1.00 96.06 186 GLY A C 1
ATOM 1393 O O . GLY A 1 186 ? -19.368 2.029 6.371 1.00 96.06 186 GLY A O 1
ATOM 1394 N N . LEU A 1 187 ? -20.791 2.175 4.634 1.00 96.81 187 LEU A N 1
ATOM 1395 C CA . LEU A 1 187 ? -19.826 2.666 3.658 1.00 96.81 187 LEU A CA 1
ATOM 1396 C C . LEU A 1 187 ? -20.376 3.918 2.972 1.00 96.81 187 LEU A C 1
ATOM 1398 O O . LEU A 1 187 ? -21.439 3.861 2.358 1.00 96.81 187 LEU A O 1
ATOM 1402 N N . HIS A 1 188 ? -19.642 5.029 3.048 1.00 96.75 188 HIS A N 1
ATOM 1403 C CA . HIS A 1 188 ? -19.956 6.233 2.272 1.00 96.75 188 HIS A CA 1
ATOM 1404 C C . HIS A 1 188 ? -19.250 6.206 0.909 1.00 96.75 188 HIS A C 1
ATOM 1406 O O . HIS A 1 188 ? -19.898 6.271 -0.132 1.00 96.75 188 HIS A O 1
ATOM 1412 N N . LEU A 1 189 ? -17.924 6.054 0.913 1.00 97.00 189 LEU A N 1
ATOM 1413 C CA . LEU A 1 189 ? -17.082 5.895 -0.270 1.00 97.00 189 LEU A CA 1
ATOM 1414 C C . LEU A 1 189 ? -16.068 4.782 -0.006 1.00 97.00 189 LEU A C 1
ATOM 1416 O O . LEU A 1 189 ? -15.670 4.576 1.136 1.00 97.00 189 LEU A O 1
ATOM 1420 N N . ARG A 1 190 ? -15.648 4.080 -1.064 1.00 97.88 190 ARG A N 1
ATOM 1421 C CA . ARG A 1 190 ? -14.556 3.100 -0.975 1.00 97.88 190 ARG A CA 1
ATOM 1422 C C . ARG A 1 190 ? -13.217 3.793 -0.765 1.00 97.88 190 ARG A C 1
ATOM 1424 O O . ARG A 1 190 ? -12.957 4.826 -1.385 1.00 97.88 190 ARG A O 1
ATOM 1431 N N . GLU A 1 191 ? -12.366 3.161 0.025 1.00 97.81 191 GLU A N 1
ATOM 1432 C CA . GLU A 1 191 ? -10.969 3.543 0.197 1.00 97.81 191 GLU A CA 1
ATOM 1433 C C . GLU A 1 191 ? -10.138 2.950 -0.940 1.00 97.81 191 GLU A C 1
ATOM 1435 O O . GLU A 1 191 ? -10.345 1.804 -1.352 1.00 97.81 191 GLU A O 1
ATOM 1440 N N . ARG A 1 192 ? -9.198 3.725 -1.484 1.00 98.44 192 ARG A N 1
ATOM 1441 C CA . ARG A 1 192 ? -8.341 3.261 -2.575 1.00 98.44 192 ARG A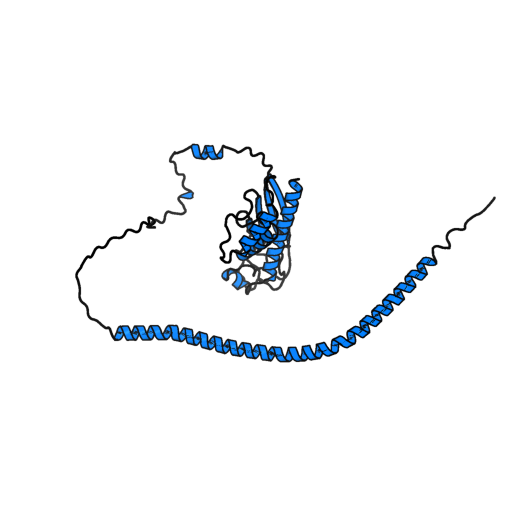 CA 1
ATOM 1442 C C . ARG A 1 192 ? -6.875 3.563 -2.310 1.00 98.44 192 ARG A C 1
ATOM 1444 O O . ARG A 1 192 ? -6.532 4.617 -1.784 1.00 98.44 192 ARG A O 1
ATOM 1451 N N . SER A 1 193 ? -6.015 2.660 -2.765 1.00 98.38 193 SER A N 1
ATOM 1452 C CA . SER A 1 193 ? -4.599 2.934 -2.988 1.00 98.38 193 SER A CA 1
ATOM 1453 C C . SER A 1 193 ? -4.390 3.344 -4.439 1.00 98.38 193 SER A C 1
ATOM 1455 O O . SER A 1 193 ? -4.857 2.676 -5.363 1.00 98.38 193 SER A O 1
ATOM 1457 N N . ARG A 1 194 ? -3.691 4.458 -4.631 1.00 98.62 194 ARG A N 1
ATOM 1458 C CA . ARG A 1 194 ? -3.260 4.998 -5.920 1.00 98.62 194 ARG A CA 1
ATOM 1459 C C . ARG A 1 194 ? -1.749 4.864 -6.002 1.00 98.62 194 ARG A C 1
ATOM 1461 O O . ARG A 1 194 ? -1.042 5.481 -5.209 1.00 98.62 194 ARG A O 1
ATOM 1468 N N . ALA A 1 195 ? -1.279 4.045 -6.930 1.00 98.50 195 ALA A N 1
ATOM 1469 C CA . ALA A 1 195 ? 0.134 3.817 -7.173 1.00 98.50 195 ALA A CA 1
ATOM 1470 C C . ALA A 1 195 ? 0.587 4.593 -8.413 1.00 98.50 195 ALA A C 1
ATOM 1472 O O . ALA A 1 195 ? -0.076 4.581 -9.453 1.00 98.50 195 ALA A O 1
ATOM 1473 N N . TYR A 1 196 ? 1.734 5.242 -8.273 1.00 98.25 196 TYR A N 1
ATOM 1474 C CA . TYR A 1 196 ? 2.422 5.997 -9.303 1.00 98.25 196 TYR A CA 1
ATOM 1475 C C . TYR A 1 196 ? 3.814 5.398 -9.447 1.00 98.25 196 TYR A C 1
ATOM 1477 O O . TYR A 1 196 ? 4.586 5.383 -8.488 1.00 98.25 196 TYR A O 1
ATOM 1485 N N . ILE A 1 197 ? 4.129 4.890 -10.631 1.00 97.19 197 ILE A N 1
ATOM 1486 C CA . ILE A 1 197 ? 5.457 4.374 -10.949 1.00 97.19 197 ILE A CA 1
ATOM 1487 C C . ILE A 1 197 ? 6.139 5.376 -11.860 1.00 97.19 197 ILE A C 1
ATOM 1489 O O . ILE A 1 197 ? 5.563 5.782 -12.865 1.00 97.19 197 ILE A O 1
ATOM 1493 N N . VAL A 1 198 ? 7.352 5.779 -11.505 1.00 95.44 198 VAL A N 1
ATOM 1494 C CA . VAL A 1 198 ? 8.166 6.708 -12.292 1.00 95.44 198 VAL A CA 1
ATOM 1495 C C . VAL A 1 198 ? 9.498 6.044 -12.571 1.00 95.44 198 VAL A C 1
ATOM 1497 O O . VAL A 1 198 ? 10.161 5.597 -11.638 1.00 95.44 198 VAL A O 1
ATOM 1500 N N . GLY A 1 199 ? 9.915 5.980 -13.830 1.00 93.12 199 GLY A N 1
ATOM 1501 C CA . GLY A 1 199 ? 11.230 5.436 -14.153 1.00 93.12 199 GLY A CA 1
ATOM 1502 C C . GLY A 1 199 ? 11.692 5.701 -15.577 1.00 93.12 199 GLY A C 1
ATOM 1503 O O . GLY A 1 199 ? 10.906 6.112 -16.429 1.00 93.12 199 GLY A O 1
ATOM 1504 N N . SER A 1 200 ? 12.973 5.450 -15.838 1.00 89.94 200 SER A N 1
ATOM 1505 C CA . SER A 1 200 ? 13.574 5.568 -17.177 1.00 89.94 200 SER A CA 1
ATOM 1506 C C . SER A 1 200 ? 13.097 4.451 -18.107 1.00 89.94 200 SER A C 1
ATOM 1508 O O . SER A 1 200 ? 13.027 3.308 -17.671 1.00 89.94 200 SER A O 1
ATOM 1510 N N . ILE A 1 201 ? 12.899 4.721 -19.403 1.00 86.38 201 ILE A N 1
ATOM 1511 C CA . ILE A 1 201 ? 12.674 3.671 -20.426 1.00 86.38 201 ILE A CA 1
ATOM 1512 C C . ILE A 1 201 ? 13.711 2.537 -20.417 1.00 86.38 201 ILE A C 1
ATOM 1514 O O . ILE A 1 201 ? 13.417 1.434 -20.868 1.00 86.38 201 ILE A O 1
ATOM 1518 N N . SER A 1 202 ? 14.925 2.806 -19.928 1.00 83.50 202 SER A N 1
ATOM 1519 C CA . SER A 1 202 ? 16.006 1.823 -19.841 1.00 83.50 202 SER A CA 1
ATOM 1520 C C . SER A 1 202 ? 15.914 0.927 -18.602 1.00 83.50 202 SER A C 1
ATOM 1522 O O . SER A 1 202 ? 16.642 -0.059 -18.524 1.00 83.50 202 SER A O 1
ATOM 1524 N N . SER A 1 203 ? 15.056 1.263 -17.630 1.00 83.69 203 SER A N 1
ATOM 1525 C CA . SER A 1 203 ? 14.811 0.437 -16.445 1.00 83.69 203 SER A CA 1
ATOM 1526 C C . SER A 1 203 ? 14.188 -0.883 -16.883 1.00 83.69 203 SER A C 1
ATOM 1528 O O . SER A 1 203 ? 13.057 -0.918 -17.371 1.00 83.69 203 SER A O 1
ATOM 1530 N N . THR A 1 204 ? 14.930 -1.971 -16.708 1.00 81.44 204 THR A N 1
ATOM 1531 C CA . THR A 1 204 ? 14.507 -3.320 -17.089 1.00 81.44 204 THR A CA 1
ATOM 1532 C C . THR A 1 204 ? 14.698 -4.243 -15.900 1.00 81.44 204 THR A C 1
ATOM 1534 O O . THR A 1 204 ? 15.645 -4.077 -15.135 1.00 81.44 204 THR A O 1
ATOM 1537 N N . ALA A 1 205 ? 13.786 -5.202 -15.741 1.00 80.00 205 ALA A N 1
ATOM 1538 C CA . ALA A 1 205 ? 13.936 -6.247 -14.739 1.00 80.00 205 ALA A CA 1
ATOM 1539 C C . ALA A 1 205 ? 15.238 -7.042 -14.968 1.00 80.00 205 ALA A C 1
ATOM 1541 O O . ALA A 1 205 ? 15.637 -7.222 -16.125 1.00 80.00 205 ALA A O 1
ATOM 1542 N N . PRO A 1 206 ? 15.893 -7.517 -13.895 1.00 83.31 206 PRO A N 1
ATOM 1543 C CA . PRO A 1 206 ? 17.067 -8.374 -14.019 1.00 83.31 206 PRO A CA 1
ATOM 1544 C C . PRO A 1 206 ? 16.738 -9.664 -14.780 1.00 83.31 206 PRO A C 1
ATOM 1546 O O . PRO A 1 206 ? 15.576 -10.071 -14.893 1.00 83.31 206 PRO A O 1
ATOM 1549 N N . ALA A 1 207 ? 17.773 -10.315 -15.315 1.00 82.81 207 ALA A N 1
ATOM 1550 C CA . ALA A 1 207 ? 17.605 -11.583 -16.017 1.00 82.81 207 ALA A CA 1
ATOM 1551 C C . ALA A 1 207 ? 17.009 -12.654 -15.074 1.00 82.81 207 ALA A C 1
ATOM 1553 O O . ALA A 1 207 ? 17.249 -12.602 -13.865 1.00 82.81 207 ALA A O 1
ATOM 1554 N N . PRO A 1 208 ? 16.256 -13.648 -15.583 1.00 81.88 208 PRO A N 1
ATOM 1555 C CA . PRO A 1 208 ? 15.591 -14.645 -14.740 1.00 81.88 208 PRO A CA 1
ATOM 1556 C C . PRO A 1 208 ? 16.531 -15.400 -13.786 1.00 81.88 208 PRO A C 1
ATOM 1558 O O . PRO A 1 208 ? 16.132 -15.715 -12.661 1.00 81.88 208 PRO A O 1
ATOM 1561 N N . GLU A 1 209 ? 17.777 -15.679 -14.193 1.00 83.12 209 GLU A N 1
ATOM 1562 C CA . GLU A 1 209 ? 18.772 -16.297 -13.309 1.00 83.12 209 GLU A CA 1
ATOM 1563 C C . GLU A 1 209 ? 19.190 -15.392 -12.141 1.00 83.12 209 GLU A C 1
ATOM 1565 O O . GLU A 1 209 ? 19.315 -15.867 -11.011 1.00 83.12 209 GLU A O 1
ATOM 1570 N N . GLU A 1 210 ? 19.351 -14.093 -12.393 1.00 83.38 210 GLU A N 1
ATOM 1571 C CA . GLU A 1 210 ? 19.734 -13.089 -11.399 1.00 83.38 210 GLU A CA 1
ATOM 1572 C C . GLU A 1 210 ? 18.575 -12.829 -10.435 1.00 83.38 210 GLU A C 1
ATOM 1574 O O . GLU A 1 210 ? 18.748 -12.898 -9.222 1.00 83.38 210 GLU A O 1
ATOM 1579 N N . ALA A 1 211 ? 17.363 -12.667 -10.967 1.00 81.56 211 ALA A N 1
ATOM 1580 C CA . ALA A 1 211 ? 16.121 -12.609 -10.203 1.00 81.56 211 ALA A CA 1
ATOM 1581 C C . ALA A 1 211 ? 15.972 -13.792 -9.227 1.00 81.56 211 ALA A C 1
ATOM 1583 O O . ALA A 1 211 ? 15.653 -13.608 -8.052 1.00 81.56 211 ALA A O 1
ATOM 1584 N N . SER A 1 212 ? 16.241 -15.013 -9.700 1.00 77.88 212 SER A N 1
ATOM 1585 C CA . SER A 1 212 ? 16.164 -16.225 -8.876 1.00 77.88 212 SER A CA 1
ATOM 1586 C C . SER A 1 212 ? 17.240 -16.259 -7.786 1.00 77.88 212 SER A C 1
ATOM 1588 O O . SER A 1 212 ? 16.993 -16.777 -6.698 1.00 77.88 212 SER A O 1
ATOM 1590 N N . ALA A 1 213 ? 18.432 -15.724 -8.062 1.00 81.94 213 ALA A N 1
ATOM 1591 C CA . ALA A 1 213 ? 19.506 -15.611 -7.079 1.00 81.94 213 ALA A CA 1
ATOM 1592 C C . ALA A 1 213 ? 19.175 -14.577 -5.991 1.00 81.94 213 ALA A C 1
ATOM 1594 O O . ALA A 1 213 ? 19.357 -14.871 -4.812 1.00 81.94 213 ALA A O 1
ATOM 1595 N N . LEU A 1 214 ? 18.616 -13.423 -6.372 1.00 78.50 214 LEU A N 1
ATOM 1596 C CA . LEU A 1 214 ? 18.178 -12.377 -5.442 1.00 78.50 214 LEU A CA 1
ATOM 1597 C C . LEU A 1 214 ? 17.080 -12.873 -4.495 1.00 78.50 214 LEU A C 1
ATOM 1599 O O . LEU A 1 214 ? 17.128 -12.595 -3.300 1.00 78.50 214 LEU A O 1
ATOM 1603 N N . LEU A 1 215 ? 16.122 -13.658 -4.999 1.00 76.75 215 LEU A N 1
ATOM 1604 C CA . LEU A 1 215 ? 15.092 -14.269 -4.152 1.00 76.75 215 LEU A CA 1
ATOM 1605 C C . LEU A 1 215 ? 15.672 -15.273 -3.157 1.00 76.75 215 LEU A C 1
ATOM 1607 O O . LEU A 1 215 ? 15.249 -15.286 -2.007 1.00 76.75 215 LEU A O 1
ATOM 1611 N N . ARG A 1 216 ? 16.637 -16.099 -3.577 1.00 77.62 216 ARG A N 1
ATOM 1612 C CA . ARG A 1 216 ? 17.312 -17.046 -2.674 1.00 77.62 216 ARG A CA 1
ATOM 1613 C C . ARG A 1 216 ? 18.094 -16.323 -1.589 1.00 77.62 216 ARG A C 1
ATOM 1615 O O . ARG A 1 216 ? 17.962 -16.672 -0.427 1.00 77.62 216 ARG A O 1
ATOM 1622 N N . GLN A 1 217 ? 18.834 -15.283 -1.961 1.00 75.06 217 GLN A N 1
ATOM 1623 C CA . GLN A 1 217 ? 19.556 -14.456 -1.002 1.00 75.06 217 GLN A CA 1
ATOM 1624 C C . GLN A 1 217 ? 18.598 -13.829 0.022 1.00 75.06 217 GLN A C 1
ATOM 1626 O O . GLN A 1 217 ? 18.807 -13.986 1.218 1.00 75.06 217 GLN A O 1
ATOM 1631 N N . ALA A 1 218 ? 17.486 -13.242 -0.434 1.00 69.25 218 ALA A N 1
ATOM 1632 C CA . ALA A 1 218 ? 16.470 -12.675 0.454 1.00 69.25 218 ALA A CA 1
ATOM 1633 C C . ALA A 1 218 ? 15.777 -13.716 1.363 1.00 69.25 218 ALA A C 1
ATOM 1635 O O . ALA A 1 218 ? 15.215 -13.347 2.391 1.00 69.25 218 ALA A O 1
ATOM 1636 N N . GLN A 1 219 ? 15.774 -15.000 0.983 1.00 68.31 219 GLN A N 1
ATOM 1637 C CA . GLN A 1 219 ? 15.248 -16.108 1.793 1.00 68.31 219 GLN A CA 1
ATOM 1638 C C . GLN A 1 219 ? 16.271 -16.641 2.808 1.00 68.31 219 GLN A C 1
ATOM 1640 O O . GLN A 1 219 ? 15.870 -17.083 3.883 1.00 68.31 219 GLN A O 1
ATOM 1645 N N . ASP A 1 220 ? 17.561 -16.609 2.464 1.00 65.69 220 ASP A N 1
ATOM 1646 C CA . ASP A 1 220 ? 18.668 -17.111 3.289 1.00 65.69 220 ASP A CA 1
ATOM 1647 C C . ASP A 1 220 ? 19.105 -16.105 4.374 1.00 65.69 220 ASP A C 1
ATOM 1649 O O . ASP A 1 220 ? 19.780 -16.482 5.338 1.00 65.69 220 ASP A O 1
ATOM 1653 N N . ASP A 1 221 ? 18.695 -14.839 4.255 1.00 60.62 221 ASP A N 1
ATOM 1654 C CA . ASP A 1 221 ? 18.889 -13.797 5.264 1.00 60.62 221 ASP A CA 1
ATOM 1655 C C . ASP A 1 221 ? 18.003 -14.071 6.503 1.00 60.62 221 ASP A C 1
ATOM 1657 O O . ASP A 1 221 ? 16.972 -13.445 6.748 1.00 60.62 221 ASP A O 1
ATOM 1661 N N . GLU A 1 222 ? 18.408 -15.042 7.332 1.00 56.09 222 GLU A N 1
ATOM 1662 C CA . GLU A 1 222 ? 17.753 -15.361 8.615 1.00 56.09 222 GLU A CA 1
ATOM 1663 C C . GLU A 1 222 ? 17.898 -14.238 9.664 1.00 56.09 222 GLU A C 1
ATOM 1665 O O . GLU A 1 222 ? 17.231 -14.231 10.705 1.00 56.09 222 GLU A O 1
ATOM 1670 N N . GLY A 1 223 ? 18.765 -13.261 9.397 1.00 55.50 223 GLY A N 1
ATOM 1671 C CA . GLY A 1 223 ? 18.800 -11.988 10.100 1.00 55.50 223 GLY A CA 1
ATOM 1672 C C . GLY A 1 223 ? 17.851 -11.021 9.412 1.00 55.50 223 GLY A C 1
ATOM 1673 O O . GLY A 1 223 ? 17.839 -10.926 8.199 1.00 55.50 223 GLY A O 1
ATOM 1674 N N . ASN A 1 224 ? 17.076 -10.260 10.175 1.00 57.56 224 ASN A N 1
ATOM 1675 C CA . ASN A 1 224 ? 16.167 -9.215 9.693 1.00 57.56 224 ASN A CA 1
ATOM 1676 C C . ASN A 1 224 ? 16.900 -8.011 9.026 1.00 57.56 224 ASN A C 1
ATOM 1678 O O . ASN A 1 224 ? 16.514 -6.862 9.247 1.00 57.56 224 ASN A O 1
ATOM 1682 N N . ASP A 1 225 ? 17.977 -8.267 8.290 1.00 66.50 225 ASP A N 1
ATOM 1683 C CA . ASP A 1 225 ? 18.918 -7.334 7.685 1.00 66.50 225 ASP A CA 1
ATOM 1684 C C . ASP A 1 225 ? 18.612 -7.248 6.187 1.00 66.50 225 ASP A C 1
ATOM 1686 O O . ASP A 1 225 ? 19.292 -7.814 5.340 1.00 66.50 225 ASP A O 1
ATOM 1690 N N . ILE A 1 226 ? 17.488 -6.604 5.870 1.00 67.56 226 ILE A N 1
ATOM 1691 C CA . ILE A 1 226 ? 17.102 -6.345 4.483 1.00 67.56 226 ILE A CA 1
ATOM 1692 C C . ILE A 1 226 ? 18.069 -5.295 3.930 1.00 67.56 226 ILE A C 1
ATOM 1694 O O . ILE A 1 226 ? 18.191 -4.223 4.529 1.00 67.56 226 ILE A O 1
ATOM 1698 N N . ASP A 1 227 ? 18.715 -5.571 2.792 1.00 75.75 227 ASP A N 1
ATOM 1699 C CA . ASP A 1 227 ? 19.596 -4.598 2.141 1.00 75.75 227 ASP A CA 1
ATOM 1700 C C . ASP A 1 227 ? 18.813 -3.298 1.851 1.00 75.75 227 ASP A C 1
ATOM 1702 O O . ASP A 1 227 ? 17.853 -3.308 1.070 1.00 75.75 227 ASP A O 1
ATOM 1706 N N . PRO A 1 228 ? 19.194 -2.153 2.450 1.00 76.31 228 PRO A N 1
ATOM 1707 C CA . PRO A 1 228 ? 18.510 -0.884 2.218 1.00 76.31 228 PRO A CA 1
ATOM 1708 C C . PRO A 1 228 ? 18.616 -0.393 0.764 1.00 76.31 228 PRO A C 1
ATOM 1710 O O . PRO A 1 228 ? 17.914 0.547 0.385 1.00 76.31 228 PRO A O 1
ATOM 1713 N N . VAL A 1 229 ? 19.495 -0.990 -0.048 1.00 80.69 229 VAL A N 1
ATOM 1714 C CA . VAL A 1 229 ? 19.735 -0.639 -1.456 1.00 80.69 229 VAL A CA 1
ATOM 1715 C C . VAL A 1 229 ? 18.953 -1.543 -2.430 1.00 80.69 229 VAL A C 1
ATOM 1717 O O . VAL A 1 229 ? 19.057 -1.364 -3.644 1.00 80.69 229 VAL A O 1
ATOM 1720 N N . ASP A 1 230 ? 18.112 -2.448 -1.924 1.00 85.69 230 ASP A N 1
ATOM 1721 C CA . ASP A 1 230 ? 17.284 -3.366 -2.717 1.00 85.69 230 ASP A CA 1
ATOM 1722 C C . ASP A 1 230 ? 16.284 -2.656 -3.665 1.00 85.69 230 ASP A C 1
ATOM 1724 O O . ASP A 1 230 ? 15.634 -1.675 -3.290 1.00 85.69 230 ASP A O 1
ATOM 1728 N N . GLY A 1 231 ? 16.118 -3.196 -4.880 1.00 87.00 231 GLY A N 1
ATOM 1729 C CA . GLY A 1 231 ? 15.281 -2.673 -5.976 1.00 87.00 231 GLY A CA 1
ATOM 1730 C C . GLY A 1 231 ? 16.027 -1.743 -6.942 1.00 87.00 231 GLY A C 1
ATOM 1731 O O . GLY A 1 231 ? 17.064 -1.202 -6.590 1.00 87.00 231 GLY A O 1
ATOM 1732 N N . ASP A 1 232 ? 15.527 -1.509 -8.160 1.00 90.38 232 ASP A N 1
ATOM 1733 C CA . ASP A 1 232 ? 16.183 -0.684 -9.197 1.00 90.38 232 ASP A CA 1
ATOM 1734 C C . ASP A 1 232 ? 16.271 0.816 -8.817 1.00 90.38 232 ASP A C 1
ATOM 1736 O O . ASP A 1 232 ? 15.325 1.409 -8.303 1.00 90.38 232 ASP A O 1
ATOM 1740 N N . ALA A 1 233 ? 17.409 1.458 -9.108 1.00 89.25 233 ALA A N 1
ATOM 1741 C CA . ALA A 1 233 ? 17.654 2.882 -8.845 1.00 89.25 233 ALA A CA 1
ATOM 1742 C C . ALA A 1 233 ? 16.897 3.788 -9.825 1.00 89.25 233 ALA A C 1
ATOM 1744 O O . ALA A 1 233 ? 16.621 4.952 -9.521 1.00 89.25 233 ALA A O 1
ATOM 1745 N N . ALA A 1 234 ? 16.600 3.266 -11.016 1.00 91.06 234 ALA A N 1
ATOM 1746 C CA . ALA A 1 234 ? 16.013 4.019 -12.115 1.00 91.06 234 ALA A CA 1
ATOM 1747 C C . ALA A 1 234 ? 14.477 3.977 -12.141 1.00 91.06 234 ALA A C 1
ATOM 1749 O O . ALA A 1 234 ? 13.881 4.556 -13.054 1.00 91.06 234 ALA A O 1
ATOM 1750 N N . ARG A 1 235 ? 13.833 3.311 -11.172 1.00 92.19 235 ARG A N 1
ATOM 1751 C CA . ARG A 1 235 ? 12.376 3.142 -11.096 1.00 92.19 235 ARG A CA 1
ATOM 1752 C C . ARG A 1 235 ? 11.904 3.260 -9.655 1.00 92.19 235 ARG A C 1
ATOM 1754 O O . ARG A 1 235 ? 12.456 2.600 -8.792 1.00 92.19 235 ARG A O 1
ATOM 1761 N N . TRP A 1 236 ? 10.874 4.063 -9.412 1.00 95.50 236 TRP A N 1
ATOM 1762 C CA . TRP A 1 236 ? 10.335 4.372 -8.087 1.00 95.50 236 TRP A CA 1
ATOM 1763 C C . TRP A 1 236 ? 8.831 4.141 -8.043 1.00 95.50 236 TRP A C 1
ATOM 1765 O O . TRP A 1 236 ? 8.124 4.486 -8.991 1.00 95.50 236 TRP A O 1
ATOM 1775 N N . ILE A 1 237 ? 8.343 3.593 -6.932 1.00 97.31 237 ILE A N 1
ATOM 1776 C CA . ILE A 1 237 ? 6.923 3.447 -6.623 1.00 97.31 237 ILE A CA 1
ATOM 1777 C C . ILE A 1 237 ? 6.556 4.463 -5.542 1.00 97.31 237 ILE A C 1
ATOM 1779 O O . ILE A 1 237 ? 7.117 4.462 -4.446 1.00 97.31 237 ILE A O 1
ATOM 1783 N N . PHE A 1 238 ? 5.546 5.276 -5.828 1.00 97.88 238 PHE A N 1
ATOM 1784 C CA . PHE A 1 238 ? 4.901 6.148 -4.860 1.00 97.88 238 PHE A CA 1
ATOM 1785 C C . PHE A 1 238 ? 3.429 5.763 -4.719 1.00 97.88 238 PHE A C 1
ATOM 1787 O O . PHE A 1 238 ? 2.684 5.773 -5.698 1.00 97.88 238 PHE A O 1
ATOM 1794 N N . VAL A 1 239 ? 2.994 5.418 -3.509 1.00 98.44 239 VAL A N 1
ATOM 1795 C CA . VAL A 1 239 ? 1.611 5.020 -3.224 1.00 98.44 239 VAL A CA 1
ATOM 1796 C C . VAL A 1 239 ? 0.957 6.011 -2.276 1.00 98.44 239 VAL A C 1
ATOM 1798 O O . VAL A 1 239 ? 1.451 6.226 -1.173 1.00 98.44 239 VAL A O 1
ATOM 1801 N N . ILE A 1 240 ? -0.202 6.535 -2.674 1.00 98.12 240 ILE A N 1
ATOM 1802 C CA . ILE A 1 240 ? -1.114 7.287 -1.809 1.00 98.12 240 ILE A CA 1
ATOM 1803 C C . ILE A 1 240 ? -2.321 6.404 -1.505 1.00 98.12 240 ILE A C 1
ATOM 1805 O O . ILE A 1 240 ? -3.052 6.021 -2.418 1.00 98.12 240 ILE A O 1
ATOM 1809 N N . SER A 1 241 ? -2.551 6.100 -0.235 1.00 97.81 241 SER A N 1
ATOM 1810 C CA . SER A 1 241 ? -3.657 5.258 0.217 1.00 97.81 241 SER A CA 1
ATOM 1811 C C . SER A 1 241 ? -4.659 6.056 1.043 1.00 97.81 241 SER A C 1
ATOM 1813 O O . SER A 1 241 ? -4.262 6.834 1.911 1.00 97.81 241 SER A O 1
ATOM 1815 N N . ASP A 1 242 ? -5.957 5.863 0.799 1.00 97.81 242 ASP A N 1
ATOM 1816 C CA . ASP A 1 242 ? -7.057 6.553 1.492 1.00 97.81 242 ASP A CA 1
ATOM 1817 C C . ASP A 1 242 ? -7.284 6.050 2.940 1.00 97.81 242 ASP A C 1
ATO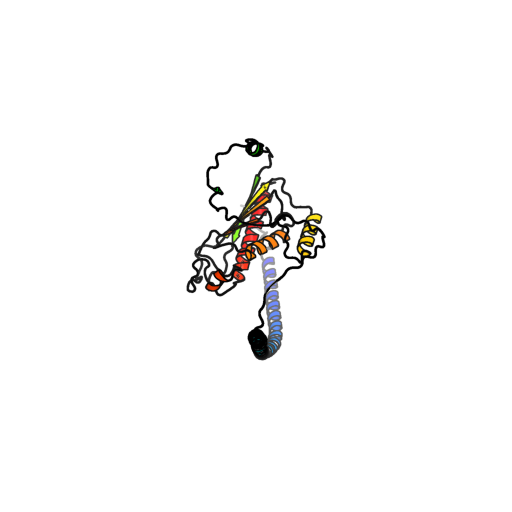M 1819 O O . ASP A 1 242 ? -8.417 5.903 3.390 1.00 97.81 242 ASP A O 1
ATOM 1823 N N . ILE A 1 243 ? -6.201 5.807 3.679 1.00 96.44 243 ILE A N 1
ATOM 1824 C CA . ILE A 1 243 ? -6.185 5.344 5.072 1.00 96.44 243 ILE A CA 1
ATOM 1825 C C . ILE A 1 243 ? -5.609 6.422 6.005 1.00 96.44 243 ILE A C 1
ATOM 1827 O O . ILE A 1 243 ? -4.994 7.400 5.566 1.00 96.44 243 ILE A O 1
ATOM 1831 N N . CYS A 1 244 ? -5.763 6.241 7.318 1.00 95.94 244 CYS A N 1
ATOM 1832 C CA . CYS A 1 244 ? -5.307 7.225 8.305 1.00 95.94 244 CYS A CA 1
ATOM 1833 C C . CYS A 1 244 ? -3.776 7.396 8.321 1.00 95.94 244 CYS A C 1
ATOM 1835 O O . CYS A 1 244 ? -3.247 8.500 8.375 1.00 95.94 244 CYS A O 1
ATOM 1837 N N . MET A 1 245 ? -3.020 6.310 8.311 1.00 94.69 245 MET A N 1
ATOM 1838 C CA . MET A 1 245 ? -1.555 6.360 8.316 1.00 94.69 245 MET A CA 1
ATOM 1839 C C . MET A 1 245 ? -0.993 5.039 7.825 1.00 94.69 245 MET A C 1
ATOM 1841 O O . MET A 1 245 ? -1.671 4.016 7.922 1.00 94.69 245 MET A O 1
ATOM 1845 N N . GLY A 1 246 ? 0.237 5.073 7.315 1.00 90.62 246 GLY A N 1
ATOM 1846 C CA . GLY A 1 246 ? 1.012 3.861 7.087 1.00 90.62 246 GLY A CA 1
ATOM 1847 C C . GLY A 1 246 ? 1.514 3.257 8.397 1.00 90.62 246 GLY A C 1
ATOM 1848 O O . GLY A 1 246 ? 1.555 3.920 9.431 1.00 90.62 246 GLY A O 1
ATOM 1849 N N . ASP A 1 247 ? 1.910 1.994 8.326 1.00 92.75 247 ASP A N 1
ATOM 1850 C CA . ASP A 1 247 ? 2.546 1.255 9.412 1.00 92.75 247 ASP A CA 1
ATOM 1851 C C . ASP A 1 247 ? 3.728 0.466 8.847 1.00 92.75 247 ASP A C 1
ATOM 1853 O O . ASP A 1 247 ? 3.753 0.132 7.656 1.00 92.75 247 ASP A O 1
ATOM 1857 N N . THR A 1 248 ? 4.711 0.160 9.689 1.00 91.25 248 THR A N 1
ATOM 1858 C CA . THR A 1 248 ? 5.882 -0.616 9.271 1.00 91.25 248 THR A CA 1
ATOM 1859 C C . THR A 1 248 ? 5.509 -2.032 8.836 1.00 91.25 248 THR A C 1
ATOM 1861 O O . THR A 1 248 ? 6.110 -2.529 7.885 1.00 91.25 248 THR A O 1
ATOM 1864 N N . ALA A 1 249 ? 4.493 -2.658 9.441 1.00 92.06 249 ALA A N 1
ATOM 1865 C CA . ALA A 1 249 ? 4.015 -3.978 9.034 1.00 92.06 249 ALA A CA 1
ATOM 1866 C C . ALA A 1 249 ? 3.325 -3.944 7.665 1.00 92.06 249 ALA A C 1
ATOM 1868 O O . ALA A 1 249 ? 3.570 -4.826 6.847 1.00 92.06 249 ALA A O 1
ATOM 1869 N N . ILE A 1 250 ? 2.525 -2.907 7.382 1.00 95.00 250 ILE A N 1
ATOM 1870 C CA . ILE A 1 250 ? 1.909 -2.717 6.058 1.00 95.00 250 ILE A CA 1
ATOM 1871 C C . ILE A 1 250 ? 2.991 -2.522 4.999 1.00 95.00 250 ILE A C 1
ATOM 1873 O O . ILE A 1 250 ? 2.980 -3.207 3.980 1.00 95.00 250 ILE A O 1
ATOM 1877 N N . ARG A 1 251 ? 3.947 -1.615 5.247 1.00 94.00 251 ARG A N 1
ATOM 1878 C CA . ARG A 1 251 ? 5.047 -1.359 4.311 1.00 94.00 251 ARG A CA 1
ATOM 1879 C C . ARG A 1 251 ? 5.825 -2.640 4.023 1.00 94.00 251 ARG A C 1
ATOM 1881 O O . ARG A 1 251 ? 6.027 -2.958 2.859 1.00 94.00 251 ARG A O 1
ATOM 1888 N N . ARG A 1 252 ? 6.208 -3.379 5.066 1.00 92.06 252 ARG A N 1
ATOM 1889 C CA . ARG A 1 252 ? 6.949 -4.634 4.931 1.00 92.06 252 ARG A CA 1
ATOM 1890 C C . ARG A 1 252 ? 6.169 -5.681 4.138 1.00 92.06 252 ARG A C 1
ATOM 1892 O O . ARG A 1 252 ? 6.690 -6.193 3.162 1.00 92.06 252 ARG A O 1
ATOM 1899 N N . ALA A 1 253 ? 4.906 -5.926 4.486 1.00 94.31 253 ALA A N 1
ATOM 1900 C CA . ALA A 1 253 ? 4.086 -6.914 3.789 1.00 94.31 253 ALA A CA 1
ATOM 1901 C C . ALA A 1 253 ? 3.874 -6.575 2.304 1.00 94.31 253 ALA A C 1
ATOM 1903 O O . ALA A 1 253 ? 3.872 -7.472 1.466 1.00 94.31 253 ALA A O 1
ATOM 1904 N N . VAL A 1 254 ? 3.720 -5.290 1.965 1.00 96.50 254 VAL A N 1
ATOM 1905 C CA . VAL A 1 254 ? 3.628 -4.858 0.563 1.00 96.50 254 VAL A CA 1
ATOM 1906 C C . VAL A 1 254 ? 4.957 -5.071 -0.161 1.00 96.50 254 VAL A C 1
ATOM 1908 O O . VAL A 1 254 ? 4.945 -5.632 -1.254 1.00 96.50 254 VAL A O 1
ATOM 1911 N N . VAL A 1 255 ? 6.081 -4.647 0.432 1.00 93.56 255 VAL A N 1
ATOM 1912 C CA . VAL A 1 255 ? 7.420 -4.801 -0.165 1.00 93.56 255 VAL A CA 1
ATOM 1913 C C . VAL A 1 255 ? 7.768 -6.277 -0.373 1.00 93.56 255 VAL A C 1
ATOM 1915 O O . VAL A 1 255 ? 8.242 -6.642 -1.444 1.00 93.56 255 VAL A O 1
ATOM 1918 N N . ASP A 1 256 ? 7.461 -7.141 0.592 1.00 91.38 256 ASP A N 1
ATOM 1919 C CA . ASP A 1 256 ? 7.724 -8.577 0.488 1.00 91.38 256 ASP A CA 1
ATOM 1920 C C . ASP A 1 256 ? 6.931 -9.212 -0.674 1.00 91.38 256 ASP A C 1
ATOM 1922 O O . ASP A 1 256 ? 7.506 -9.933 -1.490 1.00 91.38 256 ASP A O 1
ATOM 1926 N N . GLN A 1 257 ? 5.643 -8.874 -0.834 1.00 94.19 257 GLN A N 1
ATOM 1927 C CA . GLN A 1 257 ? 4.821 -9.390 -1.942 1.00 94.19 257 GLN A CA 1
ATOM 1928 C C . GLN A 1 257 ? 5.266 -8.880 -3.324 1.00 94.19 257 GLN A C 1
ATOM 1930 O O . GLN A 1 257 ? 5.260 -9.634 -4.303 1.00 94.19 257 GLN A O 1
ATOM 1935 N N . ILE A 1 258 ? 5.639 -7.599 -3.444 1.00 93.56 258 ILE A N 1
ATOM 1936 C CA . ILE A 1 258 ? 6.123 -7.064 -4.729 1.00 93.56 258 ILE A CA 1
ATOM 1937 C C . ILE A 1 258 ? 7.519 -7.585 -5.065 1.00 93.56 258 ILE A C 1
ATOM 1939 O O . ILE A 1 258 ? 7.798 -7.767 -6.245 1.00 93.56 258 ILE A O 1
ATOM 1943 N N . ARG A 1 259 ? 8.362 -7.867 -4.063 1.00 88.50 259 ARG A N 1
ATOM 1944 C CA . ARG A 1 259 ? 9.677 -8.490 -4.255 1.00 88.50 259 ARG A CA 1
ATOM 1945 C C . ARG A 1 259 ? 9.533 -9.911 -4.790 1.00 88.50 259 ARG A C 1
ATOM 1947 O O . ARG A 1 259 ? 10.245 -10.280 -5.715 1.00 88.50 259 ARG A O 1
ATOM 1954 N N . GLU A 1 260 ? 8.578 -10.677 -4.265 1.00 87.94 260 GLU A N 1
ATOM 1955 C CA . GLU A 1 260 ? 8.251 -12.012 -4.779 1.00 87.94 260 GLU A CA 1
ATOM 1956 C C . GLU A 1 260 ? 7.735 -11.956 -6.228 1.00 87.94 260 GLU A C 1
ATOM 1958 O O . GLU A 1 260 ? 8.117 -12.775 -7.062 1.00 87.94 260 GLU A O 1
ATOM 1963 N N . SER A 1 261 ? 6.908 -10.956 -6.547 1.00 89.56 261 SER A N 1
ATOM 1964 C CA . SER A 1 261 ? 6.325 -10.795 -7.887 1.00 89.56 261 SER A CA 1
ATOM 1965 C C . SER A 1 261 ? 7.310 -10.232 -8.924 1.00 89.56 261 SER A C 1
ATOM 1967 O O . SER A 1 261 ? 7.234 -10.582 -10.101 1.00 89.56 261 SER A O 1
ATOM 1969 N N . TYR A 1 262 ? 8.217 -9.344 -8.504 1.00 91.06 262 TYR A N 1
ATOM 1970 C CA . TYR A 1 262 ? 9.143 -8.587 -9.355 1.00 91.06 262 TYR A CA 1
ATOM 1971 C C . TYR A 1 262 ? 10.549 -8.524 -8.725 1.00 91.06 262 TYR A C 1
ATOM 1973 O O . TYR A 1 262 ? 11.002 -7.455 -8.293 1.00 91.06 262 TYR A O 1
ATOM 1981 N N . PRO A 1 263 ? 11.257 -9.661 -8.670 1.00 88.12 263 PRO A N 1
ATOM 1982 C CA . PRO A 1 263 ? 12.542 -9.766 -7.988 1.00 88.12 263 PRO A CA 1
ATOM 1983 C C . PRO A 1 263 ? 13.599 -8.824 -8.569 1.00 88.12 263 PRO A C 1
ATOM 1985 O O . PRO A 1 263 ? 13.784 -8.744 -9.783 1.00 88.12 263 PRO A O 1
ATOM 1988 N N . GLY A 1 264 ? 14.280 -8.087 -7.686 1.00 85.19 264 GLY A N 1
ATOM 1989 C CA . GLY A 1 264 ? 15.341 -7.126 -8.019 1.00 85.19 264 GLY A CA 1
ATOM 1990 C C . GLY A 1 264 ? 14.876 -5.826 -8.682 1.00 85.19 264 GLY A C 1
ATOM 1991 O O . GLY A 1 264 ? 15.667 -4.896 -8.827 1.00 85.19 264 GLY A O 1
ATOM 1992 N N . LEU A 1 265 ? 13.599 -5.716 -9.058 1.00 91.12 265 LEU A N 1
ATOM 1993 C CA . LEU A 1 265 ? 13.048 -4.498 -9.648 1.00 91.12 265 LEU A CA 1
ATOM 1994 C C . LEU A 1 265 ? 12.494 -3.553 -8.579 1.00 91.12 265 LEU A C 1
ATOM 1996 O O . LEU A 1 265 ? 12.752 -2.349 -8.620 1.00 91.12 265 LEU A O 1
ATOM 2000 N N . TYR A 1 266 ? 11.749 -4.095 -7.617 1.00 93.44 266 TYR A N 1
ATOM 2001 C CA . TYR A 1 266 ? 11.158 -3.340 -6.516 1.00 93.44 266 TYR A CA 1
ATOM 2002 C C . TYR A 1 266 ? 11.670 -3.854 -5.178 1.00 93.44 266 TYR A C 1
ATOM 2004 O O . TYR A 1 266 ? 11.741 -5.062 -4.964 1.00 93.44 266 TYR A O 1
ATOM 2012 N N . GLY A 1 267 ? 11.993 -2.923 -4.288 1.00 91.19 267 GLY A N 1
ATOM 2013 C CA . GLY A 1 267 ? 12.584 -3.222 -2.996 1.00 91.19 267 GLY A CA 1
ATOM 2014 C C . GLY A 1 267 ? 12.507 -2.041 -2.036 1.00 91.19 267 GLY A C 1
ATOM 2015 O O . GLY A 1 267 ? 11.709 -1.112 -2.199 1.00 91.19 267 GLY A O 1
ATOM 2016 N N . GLU A 1 268 ? 13.347 -2.082 -1.008 1.00 89.69 268 GLU A N 1
ATOM 2017 C CA . GLU A 1 268 ? 13.365 -1.086 0.065 1.00 89.69 268 GLU A CA 1
ATOM 2018 C C . GLU A 1 268 ? 13.737 0.316 -0.419 1.00 89.69 268 GLU A C 1
ATOM 2020 O O . GLU A 1 268 ? 13.154 1.304 0.043 1.00 89.69 268 GLU A O 1
ATOM 2025 N N . ARG A 1 269 ? 14.671 0.399 -1.375 1.00 91.75 269 ARG A N 1
ATOM 2026 C CA . ARG A 1 269 ? 15.218 1.658 -1.887 1.00 91.75 269 ARG A CA 1
ATOM 2027 C C . ARG A 1 269 ? 14.165 2.503 -2.580 1.00 91.75 269 ARG A C 1
ATOM 2029 O O . ARG A 1 269 ? 14.204 3.726 -2.482 1.00 91.75 269 ARG A O 1
ATOM 2036 N N . ASN A 1 270 ? 13.266 1.859 -3.317 1.00 94.38 270 ASN A N 1
ATOM 2037 C CA . ASN A 1 270 ? 12.449 2.511 -4.330 1.00 94.38 270 ASN A CA 1
ATOM 2038 C C . ASN A 1 270 ? 10.939 2.440 -4.063 1.00 94.38 270 ASN A C 1
ATOM 2040 O O . ASN A 1 270 ? 10.139 2.636 -4.981 1.00 94.38 270 ASN A O 1
ATOM 2044 N N . PHE A 1 271 ? 10.545 2.220 -2.806 1.00 95.44 271 PHE A N 1
ATOM 2045 C CA . PHE A 1 271 ? 9.149 2.153 -2.383 1.00 95.44 271 PHE A CA 1
ATOM 2046 C C . PHE A 1 271 ? 8.797 3.213 -1.331 1.00 95.44 271 PHE A C 1
ATOM 2048 O O . PHE A 1 271 ? 9.324 3.225 -0.215 1.00 95.44 271 PHE A O 1
ATOM 2055 N N . ALA A 1 272 ? 7.824 4.062 -1.664 1.00 95.31 272 ALA A N 1
ATOM 2056 C CA . ALA A 1 272 ? 7.247 5.054 -0.768 1.00 95.31 272 ALA A CA 1
ATOM 2057 C C . ALA A 1 272 ? 5.730 4.859 -0.635 1.00 95.31 272 ALA A C 1
ATOM 2059 O O . ALA A 1 272 ? 5.010 4.731 -1.625 1.00 95.31 272 ALA A O 1
ATOM 2060 N N . PHE A 1 273 ? 5.238 4.880 0.605 1.00 95.88 273 PHE A N 1
ATOM 2061 C CA . PHE A 1 273 ? 3.833 4.656 0.944 1.00 95.88 273 PHE A CA 1
ATOM 2062 C C . PHE A 1 273 ? 3.339 5.738 1.905 1.00 95.88 273 PHE A C 1
ATOM 2064 O O . PHE A 1 273 ? 3.933 5.944 2.965 1.00 95.88 273 PHE A O 1
ATOM 2071 N N . VAL A 1 274 ? 2.244 6.412 1.554 1.00 96.12 274 VAL A N 1
ATOM 2072 C CA . VAL A 1 274 ? 1.636 7.473 2.361 1.00 96.12 274 VAL A CA 1
ATOM 2073 C C . VAL A 1 274 ? 0.138 7.238 2.539 1.00 96.12 274 VAL A C 1
ATOM 2075 O O . VAL A 1 274 ? -0.565 6.873 1.600 1.00 96.12 274 VAL A O 1
ATOM 2078 N N . GLY A 1 275 ? -0.356 7.461 3.757 1.00 96.12 275 GLY A N 1
ATOM 2079 C CA . GLY A 1 275 ? -1.789 7.547 4.036 1.00 96.12 275 GLY A CA 1
ATOM 2080 C C . GLY A 1 275 ? -2.274 8.988 3.881 1.00 96.12 275 GLY A C 1
ATOM 2081 O O . GLY A 1 275 ? -1.576 9.912 4.295 1.00 96.12 275 GLY A O 1
ATOM 2082 N N . THR A 1 276 ? -3.468 9.201 3.331 1.00 97.75 276 THR A N 1
ATOM 2083 C CA . THR A 1 276 ? -4.071 10.543 3.206 1.00 97.75 276 THR A CA 1
ATOM 2084 C C . THR A 1 276 ? -4.450 11.174 4.543 1.00 97.75 276 THR A C 1
ATOM 2086 O O . THR A 1 276 ? -4.805 12.350 4.583 1.00 97.75 276 THR A O 1
ATOM 2089 N N . HIS A 1 277 ? -4.380 10.412 5.635 1.00 97.69 277 HIS A N 1
ATOM 2090 C CA . HIS A 1 277 ? -4.819 10.846 6.953 1.00 97.69 277 HIS A CA 1
ATOM 2091 C C . HIS A 1 277 ? -6.332 11.025 7.077 1.00 97.69 277 HIS A C 1
ATOM 2093 O O . HIS A 1 277 ? -6.822 11.873 7.820 1.00 97.69 277 HIS A O 1
ATOM 2099 N N . SER A 1 278 ? -7.088 10.164 6.388 1.00 95.75 278 SER A N 1
ATOM 2100 C CA . SER A 1 278 ? -8.529 10.027 6.600 1.00 95.75 278 SER A CA 1
ATOM 2101 C C . SER A 1 278 ? -8.829 9.384 7.957 1.00 95.75 278 SER A C 1
ATOM 2103 O O . SER A 1 278 ? -8.364 8.284 8.246 1.00 95.75 278 SER A O 1
ATOM 2105 N N . HIS A 1 279 ? -9.659 10.045 8.770 1.00 96.88 279 HIS A N 1
ATOM 2106 C CA . HIS A 1 279 ? -10.183 9.509 10.042 1.00 96.88 279 HIS A CA 1
ATOM 2107 C C . HIS A 1 279 ? -11.514 8.761 9.856 1.00 96.88 279 HIS A C 1
ATOM 2109 O O . HIS A 1 279 ? -12.232 8.478 10.814 1.00 96.88 279 HIS A O 1
ATOM 2115 N N . SER A 1 280 ? -11.887 8.509 8.598 1.00 95.62 280 SER A N 1
ATOM 2116 C CA . SER A 1 280 ? -13.145 7.864 8.209 1.00 95.62 280 SER A CA 1
ATOM 2117 C C . SER A 1 280 ? -12.959 6.448 7.668 1.00 95.62 280 SER A C 1
ATOM 2119 O O . SER A 1 280 ? -13.801 5.982 6.907 1.00 95.62 280 SER A O 1
ATOM 2121 N N . GLY A 1 281 ? -11.859 5.794 8.047 1.00 94.19 281 GLY A N 1
ATOM 2122 C CA . GLY A 1 281 ? -11.528 4.449 7.595 1.00 94.19 281 GLY A CA 1
ATOM 2123 C C . GLY A 1 281 ? -11.394 3.418 8.704 1.00 94.19 281 GLY A C 1
ATOM 2124 O O . GLY A 1 281 ? -11.391 3.744 9.897 1.00 94.19 281 GLY A O 1
ATOM 2125 N N . VAL A 1 282 ? -11.299 2.152 8.301 1.00 94.75 282 VAL A N 1
ATOM 2126 C CA . VAL A 1 282 ? -11.172 1.021 9.232 1.00 94.75 282 VAL A CA 1
ATOM 2127 C C . VAL A 1 282 ? -9.838 1.060 9.981 1.00 94.75 282 VAL A C 1
ATOM 2129 O O . VAL A 1 282 ? -8.813 1.429 9.418 1.00 94.75 282 VAL A O 1
ATOM 2132 N N . GLY A 1 283 ? -9.830 0.686 11.261 1.00 95.00 283 GLY A N 1
ATOM 2133 C CA . GLY A 1 283 ? -8.599 0.533 12.035 1.00 95.00 283 GLY A CA 1
ATOM 2134 C C . GLY A 1 283 ? -8.161 -0.915 12.251 1.00 95.00 283 GLY A C 1
ATOM 2135 O O . GLY A 1 283 ? -8.613 -1.833 11.576 1.00 95.00 283 GLY A O 1
ATOM 2136 N N . GLY A 1 284 ? -7.241 -1.120 13.199 1.00 94.44 284 GLY A N 1
ATOM 2137 C CA . GLY A 1 284 ? -6.770 -2.459 13.582 1.00 94.44 284 GLY A CA 1
ATOM 2138 C C . GLY A 1 284 ? -5.724 -3.070 12.644 1.00 94.44 284 GLY A C 1
ATOM 2139 O O . GLY A 1 284 ? -5.481 -4.267 12.703 1.00 94.44 284 GLY A O 1
ATOM 2140 N N . TYR A 1 285 ? -5.094 -2.274 11.784 1.00 95.38 285 TYR A N 1
ATOM 2141 C CA . TYR A 1 285 ? -4.058 -2.736 10.850 1.00 95.38 285 TYR A CA 1
ATOM 2142 C C . TYR A 1 285 ? -2.634 -2.304 11.247 1.00 95.38 285 TYR A C 1
ATOM 2144 O O . TYR A 1 285 ? -1.666 -2.681 10.595 1.00 95.38 285 TYR A O 1
ATOM 2152 N N . VAL A 1 286 ? -2.498 -1.482 12.291 1.00 93.44 286 VAL A N 1
ATOM 2153 C CA . VAL A 1 286 ? -1.217 -0.922 12.744 1.00 93.44 286 VAL A CA 1
ATOM 2154 C C . VAL A 1 286 ? -0.589 -1.815 13.814 1.00 93.44 286 VAL A C 1
ATOM 2156 O O . VAL A 1 286 ? -1.272 -2.260 14.740 1.00 93.44 286 VAL A O 1
ATOM 2159 N N . ASN A 1 287 ? 0.716 -2.062 13.717 1.00 92.31 287 ASN A N 1
ATOM 2160 C CA . ASN A 1 287 ? 1.446 -2.911 14.660 1.00 92.31 287 ASN A CA 1
ATOM 2161 C C . ASN A 1 287 ? 1.661 -2.216 16.017 1.00 92.31 287 ASN A C 1
ATOM 2163 O O . ASN A 1 287 ? 1.760 -2.858 17.063 1.00 92.31 287 ASN A O 1
ATOM 2167 N N . ALA A 1 288 ? 1.711 -0.880 16.025 1.00 89.56 288 ALA A N 1
ATOM 2168 C CA . ALA A 1 288 ? 1.835 -0.116 17.259 1.00 89.56 288 ALA A CA 1
ATOM 2169 C C . ALA A 1 288 ? 0.615 -0.323 18.178 1.00 89.56 288 ALA A C 1
ATOM 2171 O O . ALA A 1 288 ? -0.535 -0.138 17.780 1.00 89.56 288 ALA A O 1
ATOM 2172 N N . LEU A 1 289 ? 0.873 -0.643 19.452 1.00 90.38 289 LEU A N 1
ATOM 2173 C CA . LEU A 1 289 ? -0.186 -0.923 20.426 1.00 90.38 289 LEU A CA 1
ATOM 2174 C C . LEU A 1 289 ? -1.091 0.288 20.667 1.00 90.38 289 LEU A C 1
ATOM 2176 O O . LEU A 1 289 ? -2.308 0.150 20.652 1.00 90.38 289 LEU A O 1
ATOM 2180 N N . ALA A 1 290 ? -0.497 1.461 20.906 1.00 90.81 290 ALA A N 1
ATOM 2181 C CA . ALA A 1 290 ? -1.222 2.662 21.318 1.00 90.81 290 ALA A CA 1
ATOM 2182 C C . ALA A 1 290 ? -2.409 3.017 20.396 1.00 90.81 290 ALA A C 1
ATOM 2184 O O . ALA A 1 290 ? -3.521 3.134 20.916 1.00 90.81 290 ALA A O 1
ATOM 2185 N N . PRO A 1 291 ? -2.242 3.122 19.061 1.00 88.81 291 PRO A N 1
ATOM 2186 C CA . PRO A 1 291 ? -3.376 3.363 18.171 1.00 88.81 291 PRO A CA 1
ATOM 2187 C C . PRO A 1 291 ? -4.372 2.193 18.149 1.00 88.81 291 PRO A C 1
ATOM 2189 O O . PRO A 1 291 ? -5.574 2.436 18.128 1.00 88.81 291 PRO A O 1
ATOM 2192 N N . SER A 1 292 ? -3.914 0.941 18.254 1.00 90.25 292 SER A N 1
ATOM 2193 C CA . SER A 1 292 ? -4.768 -0.259 18.200 1.00 90.25 292 SER A CA 1
ATOM 2194 C C . SER A 1 292 ? -5.650 -0.491 19.436 1.00 90.25 292 SER A C 1
ATOM 2196 O O . SER A 1 292 ? -6.652 -1.204 19.340 1.00 90.25 292 SER A O 1
ATOM 2198 N N . VAL A 1 293 ? -5.346 0.125 20.588 1.00 91.62 293 VAL A N 1
ATOM 2199 C CA . VAL A 1 293 ? -6.142 -0.028 21.828 1.00 91.62 293 VAL A CA 1
ATOM 2200 C C . VAL A 1 293 ? -7.602 0.377 21.622 1.00 91.62 293 VAL A C 1
ATOM 2202 O O . VAL A 1 293 ? -8.503 -0.321 22.081 1.00 91.62 293 VAL A O 1
ATOM 2205 N N . THR A 1 294 ? -7.849 1.477 20.909 1.00 90.88 294 THR A N 1
ATOM 2206 C CA . THR A 1 294 ? -9.213 2.004 20.713 1.00 90.88 294 THR A CA 1
ATOM 2207 C C . THR A 1 294 ? -10.044 1.210 19.705 1.00 90.88 294 THR A C 1
ATOM 2209 O O . THR A 1 294 ? -11.263 1.338 19.686 1.00 90.88 294 THR A O 1
ATOM 2212 N N . ILE A 1 295 ? -9.401 0.332 18.931 1.00 93.12 295 ILE A N 1
ATOM 2213 C CA . ILE A 1 295 ? -10.050 -0.575 17.977 1.00 93.12 295 ILE A CA 1
ATOM 2214 C C . ILE A 1 295 ? -10.328 -1.951 18.603 1.00 93.12 295 ILE A C 1
ATOM 2216 O O . ILE A 1 295 ? -11.145 -2.713 18.091 1.00 93.12 295 ILE A O 1
ATOM 2220 N N . GLY A 1 296 ? -9.692 -2.268 19.736 1.00 89.94 296 GLY A N 1
ATOM 2221 C CA . GLY A 1 296 ? -9.805 -3.575 20.387 1.00 89.94 296 GLY A CA 1
ATOM 2222 C C . GLY A 1 296 ? -8.778 -4.606 19.907 1.00 89.94 296 GLY A C 1
ATOM 2223 O O . GLY A 1 296 ? -8.907 -5.782 20.243 1.00 89.94 296 GLY A O 1
ATOM 2224 N N . GLY A 1 297 ? -7.746 -4.176 19.170 1.00 91.94 297 GLY A N 1
ATOM 2225 C CA . GLY A 1 297 ? -6.639 -5.019 18.717 1.00 91.94 297 GLY A CA 1
ATOM 2226 C C . GLY A 1 297 ? -6.455 -5.048 17.200 1.00 91.94 297 GLY A C 1
ATOM 2227 O O . GLY A 1 297 ? -6.884 -4.142 16.487 1.00 91.94 297 GLY A O 1
ATOM 2228 N N . ILE A 1 298 ? -5.772 -6.095 16.729 1.00 94.75 298 ILE A N 1
ATOM 2229 C CA . ILE A 1 298 ? -5.474 -6.311 15.310 1.00 94.75 298 ILE A CA 1
ATOM 2230 C C . ILE A 1 298 ? -6.656 -6.984 14.612 1.00 94.75 298 ILE A C 1
ATOM 2232 O O . ILE A 1 298 ? -7.200 -7.977 15.095 1.00 94.75 298 ILE A O 1
ATOM 2236 N N . VAL A 1 299 ? -7.009 -6.461 13.443 1.00 95.62 299 VAL A N 1
ATOM 2237 C CA . VAL A 1 299 ? -8.053 -6.955 12.550 1.00 95.62 299 VAL A CA 1
ATOM 2238 C C . VAL A 1 299 ? -7.387 -7.363 11.242 1.00 95.62 299 VAL A C 1
ATOM 2240 O O . VAL A 1 299 ? -7.119 -6.532 10.376 1.00 95.62 299 VAL A O 1
ATOM 2243 N N . THR A 1 300 ? -7.124 -8.661 11.085 1.00 95.25 300 THR A N 1
ATOM 2244 C CA . THR A 1 300 ? -6.415 -9.199 9.910 1.00 95.25 300 THR A CA 1
ATOM 2245 C C . THR A 1 300 ? -7.138 -8.884 8.605 1.00 95.25 300 THR A C 1
ATOM 2247 O O . THR A 1 300 ? -6.504 -8.508 7.637 1.00 95.25 300 THR A O 1
ATOM 2250 N N . GLN A 1 301 ? -8.473 -8.890 8.605 1.00 96.56 301 GLN A N 1
ATOM 2251 C CA . GLN A 1 301 ? -9.279 -8.515 7.439 1.00 96.56 301 GLN A CA 1
ATOM 2252 C C . GLN A 1 301 ? -8.998 -7.086 6.947 1.00 96.56 301 GLN A C 1
ATOM 2254 O O . GLN A 1 301 ? -9.038 -6.837 5.746 1.00 96.56 301 GLN A O 1
ATOM 2259 N N . ALA A 1 302 ? -8.730 -6.145 7.860 1.00 96.19 302 ALA A N 1
ATOM 2260 C CA . ALA A 1 302 ? -8.365 -4.777 7.498 1.00 96.19 302 ALA A CA 1
ATOM 2261 C C . ALA A 1 302 ? -6.931 -4.728 6.956 1.00 96.19 302 ALA A C 1
ATOM 2263 O O . ALA A 1 302 ? -6.688 -4.129 5.912 1.00 96.19 302 ALA A O 1
ATOM 2264 N N . PHE A 1 303 ? -6.002 -5.406 7.633 1.00 96.88 303 PHE A N 1
ATOM 2265 C CA . PHE A 1 303 ? -4.609 -5.517 7.201 1.00 96.88 303 PHE A CA 1
ATOM 2266 C C . PHE A 1 303 ? -4.489 -6.124 5.793 1.00 96.88 303 PHE A C 1
ATOM 2268 O O . PHE A 1 303 ? -3.912 -5.504 4.901 1.00 96.88 303 PHE A O 1
ATOM 2275 N N . ASP A 1 304 ? -5.107 -7.283 5.567 1.00 97.50 304 ASP A N 1
ATOM 2276 C CA . ASP A 1 304 ? -5.060 -8.019 4.303 1.00 97.50 304 ASP A CA 1
ATOM 2277 C C . ASP A 1 304 ? -5.701 -7.219 3.163 1.00 97.50 304 ASP A C 1
ATOM 2279 O O . ASP A 1 304 ? -5.179 -7.201 2.048 1.00 97.50 304 ASP A O 1
ATOM 2283 N N . ALA A 1 305 ? -6.813 -6.520 3.428 1.00 97.75 305 ALA A N 1
ATOM 2284 C CA . ALA A 1 305 ? -7.452 -5.651 2.440 1.00 97.75 305 ALA A CA 1
ATOM 2285 C C . ALA A 1 305 ? -6.522 -4.507 2.005 1.00 97.75 305 ALA A C 1
ATOM 2287 O O . ALA A 1 305 ? -6.382 -4.253 0.806 1.00 97.75 305 ALA A O 1
ATOM 2288 N N . ILE A 1 306 ? -5.841 -3.862 2.958 1.00 97.94 306 ILE A N 1
ATOM 2289 C CA . ILE A 1 306 ? -4.907 -2.765 2.677 1.00 97.94 306 ILE A CA 1
ATOM 2290 C C . ILE A 1 306 ? -3.691 -3.265 1.895 1.00 97.94 306 ILE A C 1
ATOM 2292 O O . ILE A 1 306 ? -3.321 -2.646 0.892 1.00 97.94 306 ILE A O 1
ATOM 2296 N N . VAL A 1 307 ? -3.087 -4.381 2.312 1.00 97.81 307 VAL A N 1
ATOM 2297 C CA . VAL A 1 307 ? -1.907 -4.950 1.644 1.00 97.81 307 VAL A CA 1
ATOM 2298 C C . VAL A 1 307 ? -2.263 -5.409 0.231 1.00 97.81 307 VAL A C 1
ATOM 2300 O O . VAL A 1 307 ? -1.695 -4.901 -0.736 1.00 97.81 307 VAL A O 1
ATOM 2303 N N . ASN A 1 308 ? -3.258 -6.286 0.082 1.00 98.25 308 ASN A N 1
ATOM 2304 C CA . ASN A 1 308 ? -3.620 -6.862 -1.215 1.00 98.25 308 ASN A CA 1
ATOM 2305 C C . ASN A 1 308 ? -4.149 -5.798 -2.187 1.00 98.25 308 ASN A C 1
ATOM 2307 O O . ASN A 1 308 ? -3.849 -5.831 -3.383 1.00 98.25 308 ASN A O 1
ATOM 2311 N N . GLY A 1 309 ? -4.926 -4.835 -1.686 1.00 98.25 309 GLY A N 1
ATOM 2312 C CA . GLY A 1 309 ? -5.415 -3.711 -2.478 1.00 98.25 309 GLY A CA 1
ATOM 2313 C C . GLY A 1 309 ? -4.289 -2.801 -2.961 1.00 98.25 309 GLY A C 1
ATOM 2314 O O . GLY A 1 309 ? -4.284 -2.379 -4.118 1.00 98.25 309 GLY A O 1
ATOM 2315 N N . THR A 1 310 ? -3.294 -2.555 -2.109 1.00 98.31 310 THR A N 1
ATOM 2316 C CA . THR A 1 310 ? -2.102 -1.781 -2.468 1.00 98.31 310 THR A CA 1
ATOM 2317 C C . THR A 1 310 ? -1.237 -2.510 -3.490 1.00 98.31 310 THR A C 1
ATOM 2319 O O . THR A 1 310 ? -0.878 -1.913 -4.503 1.00 98.31 310 THR A O 1
ATOM 2322 N N . VAL A 1 311 ? -0.965 -3.802 -3.292 1.00 98.31 311 VAL A N 1
ATOM 2323 C CA . VAL A 1 311 ? -0.212 -4.622 -4.256 1.00 98.31 311 VAL A CA 1
ATOM 2324 C C . VAL A 1 311 ? -0.922 -4.646 -5.608 1.00 98.31 311 VAL A C 1
ATOM 2326 O O . VAL A 1 311 ? -0.293 -4.416 -6.637 1.00 98.31 311 VAL A O 1
ATOM 2329 N N . ARG A 1 312 ? -2.253 -4.790 -5.628 1.00 98.38 312 ARG A N 1
ATOM 2330 C CA . ARG A 1 312 ? -3.040 -4.703 -6.867 1.00 98.38 312 ARG A CA 1
ATOM 2331 C C . ARG A 1 312 ? -2.906 -3.342 -7.554 1.00 98.38 312 ARG A C 1
ATOM 2333 O O . ARG A 1 312 ? -2.804 -3.295 -8.777 1.00 98.38 312 ARG A O 1
ATOM 2340 N N . ALA A 1 313 ? -2.890 -2.244 -6.796 1.00 98.50 313 ALA A N 1
ATOM 2341 C CA . ALA A 1 313 ? -2.647 -0.915 -7.356 1.00 98.50 313 ALA A CA 1
ATOM 2342 C C . ALA A 1 313 ? -1.262 -0.832 -8.019 1.00 98.50 313 ALA A C 1
ATOM 2344 O O . ALA A 1 313 ? -1.152 -0.300 -9.121 1.00 98.50 313 ALA A O 1
ATOM 2345 N N . ILE A 1 314 ? -0.230 -1.394 -7.382 1.00 98.31 314 ILE A N 1
ATOM 2346 C CA . ILE A 1 314 ? 1.143 -1.422 -7.905 1.00 98.31 314 ILE A CA 1
ATOM 2347 C C . ILE A 1 314 ? 1.233 -2.278 -9.169 1.00 98.31 314 ILE A C 1
ATOM 2349 O O . ILE A 1 314 ? 1.789 -1.814 -10.157 1.00 98.31 314 ILE A O 1
ATOM 2353 N N . VAL A 1 315 ? 0.641 -3.476 -9.184 1.00 97.81 315 VAL A N 1
ATOM 2354 C CA . VAL A 1 315 ? 0.600 -4.348 -10.375 1.00 97.81 315 VAL A CA 1
ATOM 2355 C C . VAL A 1 315 ? -0.081 -3.636 -11.546 1.00 97.81 315 VAL A C 1
ATOM 2357 O O . VAL A 1 315 ? 0.434 -3.641 -12.662 1.00 97.81 315 VAL A O 1
ATOM 2360 N N . ASN A 1 316 ? -1.205 -2.958 -11.296 1.00 98.19 316 ASN A N 1
ATOM 2361 C CA . ASN A 1 316 ? -1.885 -2.165 -12.320 1.00 98.19 316 ASN A CA 1
ATOM 2362 C C . ASN A 1 316 ? -0.990 -1.028 -12.845 1.00 98.19 316 ASN A C 1
ATOM 2364 O O . ASN A 1 316 ? -0.910 -0.828 -14.055 1.00 98.19 316 ASN A O 1
ATOM 2368 N N . ALA A 1 317 ? -0.286 -0.325 -11.952 1.00 98.00 317 ALA A N 1
ATOM 2369 C CA . ALA A 1 317 ? 0.641 0.741 -12.328 1.00 98.00 317 ALA A CA 1
ATOM 2370 C C . ALA A 1 317 ? 1.858 0.214 -13.097 1.00 98.00 317 ALA A C 1
ATOM 2372 O O . ALA A 1 317 ? 2.325 0.871 -14.022 1.00 98.00 317 ALA A O 1
ATOM 2373 N N . HIS A 1 318 ? 2.354 -0.971 -12.743 1.00 96.25 318 HIS A N 1
ATOM 2374 C CA . HIS A 1 318 ? 3.436 -1.643 -13.451 1.00 96.25 318 HIS A CA 1
ATOM 2375 C C . HIS A 1 318 ? 3.004 -1.984 -14.874 1.00 96.25 318 HIS A C 1
ATOM 2377 O O . HIS A 1 318 ? 3.667 -1.583 -15.819 1.00 96.25 318 HIS A O 1
ATOM 2383 N N . ASN A 1 319 ? 1.851 -2.627 -15.050 1.00 96.19 319 ASN A N 1
ATOM 2384 C CA . ASN A 1 319 ? 1.347 -2.968 -16.381 1.00 96.19 319 ASN A CA 1
ATOM 2385 C C . ASN A 1 319 ? 1.130 -1.719 -17.257 1.00 96.19 319 ASN A C 1
ATOM 2387 O O . ASN A 1 319 ? 1.460 -1.736 -18.440 1.00 96.19 319 ASN A O 1
ATOM 2391 N N . ASP A 1 320 ? 0.622 -0.624 -16.680 1.00 96.62 320 ASP A N 1
ATOM 2392 C CA . ASP A 1 320 ? 0.466 0.659 -17.382 1.00 96.62 320 ASP A CA 1
ATOM 2393 C C . ASP A 1 320 ? 1.824 1.295 -17.742 1.00 96.62 320 ASP A C 1
ATOM 2395 O O . ASP A 1 320 ? 1.990 1.804 -18.849 1.00 96.62 320 ASP A O 1
ATOM 2399 N N . TYR A 1 321 ? 2.821 1.214 -16.855 1.00 94.75 321 TYR A N 1
ATOM 2400 C CA . TYR A 1 321 ? 4.198 1.640 -17.133 1.00 94.75 321 TYR A CA 1
ATOM 2401 C C . TYR A 1 321 ? 4.813 0.847 -18.297 1.00 94.75 321 TYR A C 1
ATOM 2403 O O . TYR A 1 321 ? 5.370 1.424 -19.232 1.00 94.75 321 TYR A O 1
ATOM 2411 N N . GLU A 1 322 ? 4.686 -0.480 -18.257 1.00 93.44 322 GLU A N 1
ATOM 2412 C CA . GLU A 1 322 ? 5.212 -1.397 -19.268 1.00 93.44 322 GLU A CA 1
ATOM 2413 C C . GLU A 1 322 ? 4.532 -1.193 -20.633 1.00 93.44 322 GLU A C 1
ATOM 2415 O O . GLU A 1 322 ? 5.199 -1.244 -21.660 1.00 93.44 322 GLU A O 1
ATOM 2420 N N . ALA A 1 323 ? 3.235 -0.875 -20.659 1.00 93.00 323 ALA A N 1
ATOM 2421 C CA . ALA A 1 323 ? 2.510 -0.567 -21.893 1.00 93.00 323 ALA A CA 1
ATOM 2422 C C . ALA A 1 323 ? 2.887 0.791 -22.514 1.00 93.00 323 ALA A C 1
ATOM 2424 O O . ALA A 1 323 ? 2.712 0.990 -23.712 1.00 93.00 323 ALA A O 1
ATOM 2425 N N . ARG A 1 324 ? 3.369 1.751 -21.713 1.00 90.25 324 ARG A N 1
ATOM 2426 C CA . ARG A 1 324 ? 3.731 3.106 -22.179 1.00 90.25 324 ARG A CA 1
ATOM 2427 C C . ARG A 1 324 ? 5.187 3.250 -22.592 1.00 90.25 324 ARG A C 1
ATOM 2429 O O . ARG A 1 324 ? 5.527 4.240 -23.236 1.00 90.25 324 ARG A O 1
ATOM 2436 N N . ARG A 1 325 ? 6.051 2.324 -22.173 1.00 85.38 325 ARG A N 1
ATOM 2437 C CA . ARG A 1 325 ? 7.476 2.333 -22.538 1.00 85.38 325 ARG A CA 1
ATOM 2438 C C . ARG A 1 325 ? 7.767 1.648 -23.880 1.00 85.38 325 ARG A C 1
ATOM 2440 O O . ARG A 1 325 ? 8.880 1.805 -24.374 1.00 85.38 325 ARG A O 1
ATOM 2447 N N . THR A 1 326 ? 6.818 0.873 -24.415 1.00 72.62 326 THR A N 1
ATOM 2448 C CA . THR A 1 326 ? 6.881 0.220 -25.737 1.00 72.62 326 THR A CA 1
ATOM 2449 C C . THR A 1 326 ? 6.411 1.151 -26.839 1.00 72.62 326 THR A C 1
ATOM 2451 O O . THR A 1 326 ? 7.084 1.195 -27.890 1.00 72.62 326 THR A O 1
#